Protein AF-A0A367FA21-F1 (afdb_monomer)

pLDDT: mean 74.03, std 18.28, range [31.77, 96.44]

Solvent-accessible surface area (backbone atoms only — not comparable to full-atom values): 11359 Å² total; per-residue (Å²): 132,83,57,81,87,74,58,95,47,83,66,44,73,50,77,50,73,47,75,49,74,88,84,88,80,80,91,65,92,67,93,74,88,52,64,65,61,54,49,55,52,53,44,32,41,69,78,38,90,35,53,70,37,41,56,26,31,30,41,29,38,79,43,90,97,66,48,75,41,74,52,70,79,38,75,60,42,72,69,57,53,48,54,51,42,50,52,51,46,50,54,48,47,58,52,57,74,72,44,102,62,75,90,63,63,77,41,84,44,81,51,96,96,44,51,33,40,38,35,46,57,56,89,88,48,93,54,54,68,62,47,51,50,55,53,16,60,75,43,74,44,68,76,45,76,44,86,49,91,78,26,35,38,36,38,32,69,39,54,55,97,86,25,42,39,38,39,35,36,77,42,74,63,72,74,94,71,89,83,88,62,89,85,77,125

Sequence (185 aa):
MTKPSDWPYDGAVEYAVWIRGGETDITSTMPTDNQQIVRDLMDSFKHGPYKQSLLVMRTYTKAPGKGMVWGDWKEATDELLLRVAVRQAGAVLARIVSLPLPIVDWTLVTRPRQVGLVASIGTRHENKRAALAAYATLLGVEVSEREADEKIHLEVEGSYHGVLVQMWAYVDRVERSEDASAVTA

Nearest PDB structures (foldseek):
  5vzb-assembly1_A  TM=4.108E-01  e=3.980E-02  Homo sapiens
  4fhy-assembly1_A  TM=4.070E-01  e=5.319E-02  Schizosaccharomyces pombe 972h-
  2r5v-assembly1_A  TM=5.629E-01  e=1.371E+00  Amycolatopsis orientalis
  7kt9-assembly1_A  TM=2.881E-01  e=1.199E-01  Homo sapiens
  3zgj-assembly2_B  TM=4.592E-01  e=2.312E+00  Streptomyces coelicolor A3(2)

Foldseek 3Di:
DPDPVPPPDQWDKDKDKAADDDDDDPVDPDDDPPVVVVVVVVCCCVPNPRVVIFIWMWTFHQDVPPGTDIDDIDGCDPVNVQVSQVVVQVVLVVVVVPDPADDWDWDWDDDVVAIAIETEDDPPDPCRPVRVVVVCVQQVHDWDWDDDPQWIKTKDWHDDPNHTYIYIYTDGPPPPDDDDPVPPD

Radius of gyration: 23.12 Å; Cα contacts (8 Å, |Δi|>4): 247; chains: 1; bounding box: 60×44×68 Å

Secondary structure (DSSP, 8-state):
---GGG---TT-EEEEEE--SS-------S----HHHHHHHHHHHHTSTTTT-EEEEEEEEEETTTEEEE---EE--HHHHHHHHHHHHHHHHHHHHTSS----EEEEEEETTEEEEEEE--TT-TTHHHHHHHHHHHHT-PPEEEEETTEEEEEEEEEETTEEEEEEEEEE-----SSSSSS--

Mean predicted aligned error: 12.84 Å

Structure (mmCIF, N/CA/C/O backbone):
data_AF-A0A367FA21-F1
#
_entry.id   AF-A0A367FA21-F1
#
loop_
_atom_site.group_PDB
_atom_site.id
_atom_site.type_symbol
_atom_site.label_atom_id
_atom_site.label_alt_id
_atom_site.label_comp_id
_atom_site.label_asym_id
_atom_site.label_entity_id
_atom_site.label_seq_id
_atom_site.pdbx_PDB_ins_code
_atom_site.Cartn_x
_atom_site.Cartn_y
_atom_site.Cartn_z
_atom_site.occupancy
_atom_site.B_iso_or_equiv
_atom_site.auth_seq_id
_atom_site.auth_comp_id
_atom_site.auth_asym_id
_atom_site.auth_atom_id
_atom_site.pdbx_PDB_model_num
ATOM 1 N N . MET A 1 1 ? -7.889 6.835 -25.127 1.00 33.09 1 MET A N 1
ATOM 2 C CA . MET A 1 1 ? -6.583 6.639 -24.464 1.00 33.09 1 MET A CA 1
ATOM 3 C C . MET A 1 1 ? -5.977 8.005 -24.217 1.00 33.09 1 MET A C 1
ATOM 5 O O . MET A 1 1 ? -5.723 8.715 -25.183 1.00 33.09 1 MET A O 1
ATOM 9 N N . THR A 1 2 ? -5.822 8.399 -22.956 1.00 31.77 2 THR A N 1
ATOM 10 C CA . THR A 1 2 ? -4.979 9.539 -22.569 1.00 31.77 2 THR A CA 1
ATOM 11 C C . THR A 1 2 ? -3.547 9.234 -22.991 1.00 31.77 2 THR A C 1
ATOM 13 O O . THR A 1 2 ? -3.085 8.097 -22.854 1.00 31.77 2 THR A O 1
ATOM 16 N N . LYS A 1 3 ? -2.862 10.210 -23.587 1.00 32.53 3 LYS A N 1
ATOM 17 C CA . LYS A 1 3 ? -1.469 10.014 -23.990 1.00 32.53 3 LYS A CA 1
ATOM 18 C C . LYS A 1 3 ? -0.634 9.896 -22.706 1.00 32.53 3 LYS A C 1
ATOM 20 O O . LYS A 1 3 ? -0.951 10.568 -21.730 1.00 32.53 3 LYS A O 1
ATOM 25 N N . PRO A 1 4 ? 0.454 9.109 -22.674 1.00 38.53 4 PRO A N 1
ATOM 26 C CA . PRO A 1 4 ? 1.355 9.048 -21.515 1.00 38.53 4 PRO A CA 1
ATOM 27 C C . PRO A 1 4 ? 1.902 10.419 -21.066 1.00 38.53 4 PRO A C 1
ATOM 29 O O . PRO A 1 4 ? 2.313 10.575 -19.923 1.00 38.53 4 PRO A O 1
ATOM 32 N N . SER A 1 5 ? 1.852 11.436 -21.939 1.00 41.34 5 SER A N 1
ATOM 33 C CA . SER A 1 5 ? 2.127 12.844 -21.616 1.00 41.34 5 SER A CA 1
ATOM 34 C C . SER A 1 5 ? 1.167 13.467 -20.596 1.00 41.34 5 SER A C 1
ATOM 36 O O . SER A 1 5 ? 1.489 14.507 -20.033 1.00 41.34 5 SER A O 1
ATOM 38 N N . ASP A 1 6 ? 0.008 12.849 -20.368 1.00 43.34 6 ASP A N 1
ATOM 39 C CA . ASP A 1 6 ? -1.037 13.337 -19.467 1.00 43.34 6 ASP A CA 1
ATOM 40 C C . ASP A 1 6 ? -0.860 12.793 -18.036 1.00 43.34 6 ASP A C 1
ATOM 42 O O . ASP A 1 6 ? -1.674 13.082 -17.162 1.00 43.34 6 ASP A O 1
ATOM 46 N N . TRP A 1 7 ? 0.183 11.989 -17.776 1.00 40.06 7 TRP A N 1
ATOM 47 C CA . TRP A 1 7 ? 0.515 11.506 -16.434 1.00 40.06 7 TRP A CA 1
ATOM 48 C C . TRP A 1 7 ? 1.314 12.588 -15.692 1.00 40.06 7 TRP A C 1
ATOM 50 O O . TRP A 1 7 ? 2.463 12.853 -16.048 1.00 40.06 7 TRP A O 1
ATOM 60 N N . PRO A 1 8 ? 0.754 13.224 -14.648 1.00 42.56 8 PRO A N 1
ATOM 61 C CA . PRO A 1 8 ? 1.320 14.437 -14.057 1.00 42.56 8 PRO A CA 1
ATOM 62 C C . PRO A 1 8 ? 2.506 14.171 -13.112 1.00 42.56 8 PRO A C 1
ATOM 64 O O . PRO A 1 8 ? 2.824 15.007 -12.268 1.00 42.56 8 PRO A O 1
ATOM 67 N N . TYR A 1 9 ? 3.166 13.016 -13.215 1.00 51.44 9 TYR A N 1
ATOM 68 C CA . TYR A 1 9 ? 4.103 12.556 -12.197 1.00 51.44 9 TYR A CA 1
ATOM 69 C C . TYR A 1 9 ? 5.503 12.339 -12.772 1.00 51.44 9 TYR A C 1
ATOM 71 O O . TYR A 1 9 ? 5.743 11.435 -13.575 1.00 51.44 9 TYR A O 1
ATOM 79 N N . ASP A 1 10 ? 6.461 13.130 -12.277 1.00 55.56 10 ASP A N 1
ATOM 80 C CA . ASP A 1 10 ? 7.832 12.647 -12.120 1.00 55.56 10 ASP A CA 1
ATOM 81 C C . ASP A 1 10 ? 7.749 11.261 -11.475 1.00 55.56 10 ASP A C 1
ATOM 83 O O . ASP A 1 10 ? 7.057 11.089 -10.464 1.00 55.56 10 ASP A O 1
ATOM 87 N N . GLY A 1 11 ? 8.402 10.273 -12.088 1.00 60.38 11 GLY A N 1
ATOM 88 C CA . GLY A 1 11 ? 8.427 8.905 -11.599 1.00 60.38 11 GLY A CA 1
ATOM 89 C C . GLY A 1 11 ? 7.441 7.938 -12.193 1.00 60.38 11 GLY A C 1
ATOM 90 O O . GLY A 1 11 ? 7.350 6.839 -11.651 1.00 60.38 11 GLY A O 1
ATOM 91 N N . ALA A 1 12 ? 6.714 8.305 -13.250 1.00 67.62 12 ALA A N 1
ATOM 92 C CA . ALA A 1 12 ? 5.953 7.316 -14.000 1.00 67.62 12 ALA A CA 1
ATOM 93 C C . ALA A 1 12 ? 6.882 6.167 -14.430 1.00 67.62 12 ALA A C 1
ATOM 95 O O . ALA A 1 12 ? 8.039 6.386 -14.804 1.00 67.62 12 ALA A O 1
ATOM 96 N N . VAL A 1 13 ? 6.385 4.940 -14.327 1.00 66.81 13 VAL A N 1
ATOM 97 C CA . VAL A 1 13 ? 7.146 3.725 -14.614 1.00 66.81 13 VAL A CA 1
ATOM 98 C C . VAL A 1 13 ? 6.415 2.947 -15.688 1.00 66.81 13 VAL A C 1
ATOM 100 O O . VAL A 1 13 ? 5.217 2.703 -15.565 1.00 66.81 13 VAL A O 1
ATOM 103 N N . GLU A 1 14 ? 7.147 2.541 -16.715 1.00 72.06 14 GLU A N 1
ATOM 104 C CA . GLU A 1 14 ? 6.676 1.571 -17.693 1.00 72.06 14 GLU A CA 1
ATOM 105 C C . GLU A 1 14 ? 7.411 0.253 -17.502 1.00 72.06 14 GLU A C 1
ATOM 107 O O . GLU A 1 14 ? 8.615 0.233 -17.233 1.00 72.06 14 GLU A O 1
ATOM 112 N N . TYR A 1 15 ? 6.670 -0.836 -17.679 1.00 66.69 15 TYR A N 1
ATOM 113 C CA . TYR A 1 15 ? 7.179 -2.197 -17.632 1.00 66.69 15 TYR A CA 1
ATOM 114 C C . TYR A 1 15 ? 6.985 -2.852 -18.992 1.00 66.69 15 TYR A C 1
ATOM 116 O O . TYR A 1 15 ? 5.979 -2.629 -19.665 1.00 66.69 15 TYR A O 1
ATOM 124 N N . ALA A 1 16 ? 7.936 -3.688 -19.374 1.00 66.62 16 ALA A N 1
ATOM 125 C CA . ALA A 1 16 ? 7.818 -4.580 -20.509 1.00 66.62 16 ALA A CA 1
ATOM 126 C C . ALA A 1 16 ? 8.531 -5.892 -20.190 1.00 66.62 16 ALA A C 1
ATOM 128 O O . ALA A 1 16 ? 9.363 -5.969 -19.288 1.00 66.62 16 ALA A O 1
ATOM 129 N N . VAL A 1 17 ? 8.223 -6.931 -20.951 1.00 68.88 17 VAL A N 1
ATOM 130 C CA . VAL A 1 17 ? 8.979 -8.179 -20.909 1.00 68.88 17 VAL A CA 1
ATOM 131 C C . VAL A 1 17 ? 9.907 -8.186 -22.112 1.00 68.88 17 VAL A C 1
ATOM 133 O O . VAL A 1 17 ? 9.454 -8.142 -23.255 1.00 68.88 17 VAL A O 1
ATOM 136 N N . TRP A 1 18 ? 11.210 -8.249 -21.865 1.00 66.31 18 TRP A N 1
ATOM 137 C CA . TRP A 1 18 ? 12.183 -8.507 -22.913 1.00 66.31 18 TRP A CA 1
ATOM 138 C C . TRP A 1 18 ? 12.274 -10.013 -23.149 1.00 66.31 18 TRP A C 1
ATOM 140 O O . TRP A 1 18 ? 12.918 -10.724 -22.381 1.00 66.31 18 TRP A O 1
ATOM 150 N N . ILE A 1 19 ? 11.637 -10.492 -24.218 1.00 65.31 19 ILE A N 1
ATOM 151 C CA . ILE A 1 19 ? 11.712 -11.893 -24.641 1.00 65.31 19 ILE A CA 1
ATOM 152 C C . ILE A 1 19 ? 13.040 -12.143 -25.369 1.00 65.31 19 ILE A C 1
ATOM 154 O O . ILE A 1 19 ? 13.365 -11.451 -26.337 1.00 65.31 19 ILE A O 1
ATOM 158 N N . ARG A 1 20 ? 13.826 -13.121 -24.898 1.00 60.28 20 ARG A N 1
ATOM 159 C CA . ARG A 1 20 ? 15.054 -13.590 -25.564 1.00 60.28 20 ARG A CA 1
ATOM 160 C C . ARG A 1 20 ? 14.830 -14.982 -26.154 1.00 60.28 20 ARG A C 1
ATOM 162 O O . ARG A 1 20 ? 14.393 -15.880 -25.443 1.00 60.28 20 ARG A O 1
ATOM 169 N N . GLY A 1 21 ? 15.186 -15.146 -27.429 1.00 52.69 21 GLY A N 1
ATOM 170 C CA . GLY A 1 21 ? 14.828 -16.313 -28.244 1.00 52.69 21 GLY A CA 1
ATOM 171 C C . GLY A 1 21 ? 13.639 -15.960 -29.133 1.00 52.69 21 GLY A C 1
ATOM 172 O O . GLY A 1 21 ? 12.589 -15.601 -28.620 1.00 52.69 21 GLY A O 1
ATOM 173 N N . GLY A 1 22 ? 13.872 -15.934 -30.448 1.00 51.62 22 GLY A N 1
ATOM 174 C CA . GLY A 1 22 ? 13.007 -15.298 -31.445 1.00 51.62 22 GLY A CA 1
ATOM 175 C C . GLY A 1 22 ? 11.557 -15.791 -31.483 1.00 51.62 22 GLY A C 1
ATOM 176 O O . GLY A 1 22 ? 11.273 -16.932 -31.139 1.00 51.62 22 GLY A O 1
ATOM 177 N N . GLU A 1 23 ? 10.709 -14.882 -31.975 1.00 45.59 23 GLU A N 1
ATOM 178 C CA . GLU A 1 23 ? 9.241 -14.905 -32.098 1.00 45.59 23 GLU A CA 1
ATOM 179 C C . GLU A 1 23 ? 8.463 -14.519 -30.829 1.00 45.59 23 GLU A C 1
ATOM 181 O O . GLU A 1 23 ? 8.099 -15.311 -29.963 1.00 45.59 23 GLU A O 1
ATOM 186 N N . THR A 1 24 ? 8.226 -13.209 -30.744 1.00 47.84 24 THR A N 1
ATOM 187 C CA . THR A 1 24 ? 7.368 -12.529 -29.777 1.00 47.84 24 THR A CA 1
ATOM 188 C C . THR A 1 24 ? 5.904 -12.735 -30.163 1.00 47.84 24 THR A C 1
ATOM 190 O O . THR A 1 24 ? 5.495 -12.264 -31.220 1.00 47.84 24 THR A O 1
ATOM 193 N N . ASP A 1 25 ? 5.101 -13.330 -29.282 1.00 42.66 25 ASP A N 1
ATOM 194 C CA . ASP A 1 25 ? 3.637 -13.286 -29.376 1.00 42.66 25 ASP A CA 1
ATOM 195 C C . ASP A 1 25 ? 3.072 -12.764 -28.044 1.00 42.66 25 ASP A C 1
ATOM 197 O O . ASP A 1 25 ? 2.501 -13.483 -27.226 1.00 42.66 25 ASP A O 1
ATOM 201 N N . ILE A 1 26 ? 3.336 -11.482 -27.757 1.00 48.22 26 ILE A N 1
ATOM 202 C CA . ILE A 1 26 ? 2.687 -10.789 -26.637 1.00 48.22 26 ILE A CA 1
ATOM 203 C C . ILE A 1 26 ? 1.333 -10.308 -27.157 1.00 48.22 26 ILE A C 1
ATOM 205 O O . ILE A 1 26 ? 1.223 -9.250 -27.773 1.00 48.22 26 ILE A O 1
ATOM 209 N N . THR A 1 27 ? 0.300 -11.109 -26.911 1.00 38.97 27 THR A N 1
ATOM 210 C CA . THR A 1 27 ? -1.073 -10.880 -27.386 1.00 38.97 27 THR A CA 1
ATOM 211 C C . THR A 1 27 ? -1.784 -9.711 -26.695 1.00 38.97 27 THR A C 1
ATOM 213 O O . THR A 1 27 ? -2.856 -9.302 -27.140 1.00 38.97 27 THR A O 1
ATOM 216 N N . SER A 1 28 ? -1.207 -9.124 -25.637 1.00 39.50 28 SER A N 1
ATOM 217 C CA . SER A 1 28 ? -1.741 -7.912 -25.008 1.00 39.50 28 SER A CA 1
ATOM 218 C C . SER A 1 28 ? -0.698 -7.168 -24.168 1.00 39.50 28 SER A C 1
ATOM 220 O O . SER A 1 28 ? -0.017 -7.756 -23.332 1.00 39.50 28 SER A O 1
ATOM 222 N N . THR A 1 29 ? -0.614 -5.849 -24.352 1.00 46.72 29 THR A N 1
ATOM 223 C CA . THR A 1 29 ? 0.085 -4.907 -23.456 1.00 46.72 29 THR A CA 1
ATOM 224 C C . THR A 1 29 ? -0.868 -4.248 -22.452 1.00 46.72 29 THR A C 1
ATOM 226 O O . THR A 1 29 ? -0.470 -3.334 -21.728 1.00 46.72 29 THR A O 1
ATOM 229 N N . MET A 1 30 ? -2.136 -4.674 -22.409 1.00 38.09 30 MET A N 1
ATOM 230 C CA . MET A 1 30 ? -3.107 -4.130 -21.466 1.00 38.09 30 MET A CA 1
ATOM 231 C C . MET A 1 30 ? -2.988 -4.821 -20.101 1.00 38.09 30 MET A C 1
ATOM 233 O O . MET A 1 30 ? -2.871 -6.048 -20.054 1.00 38.09 30 MET A O 1
ATOM 237 N N . PRO A 1 31 ? -3.061 -4.065 -18.989 1.00 43.00 31 PRO A N 1
ATOM 238 C CA . PRO A 1 31 ? -3.194 -4.642 -17.657 1.00 43.00 31 PRO A CA 1
ATOM 239 C C . PRO A 1 31 ? -4.388 -5.602 -17.625 1.00 43.00 31 PRO A C 1
ATOM 241 O O . PRO A 1 31 ? -5.488 -5.224 -18.027 1.00 43.00 31 PRO A O 1
ATOM 244 N N . THR A 1 32 ? -4.176 -6.833 -17.163 1.00 43.22 32 THR A N 1
ATOM 245 C CA . THR A 1 32 ? -5.254 -7.800 -16.934 1.00 43.22 32 THR A CA 1
ATOM 246 C C . THR A 1 32 ? -5.486 -7.956 -15.436 1.00 43.22 32 THR A C 1
ATOM 248 O O . THR A 1 32 ? -4.540 -8.064 -14.657 1.00 43.22 32 THR A O 1
ATOM 251 N N . ASP A 1 33 ? -6.749 -7.946 -15.030 1.00 46.09 33 ASP A N 1
ATOM 252 C CA . ASP A 1 33 ? -7.212 -8.299 -13.687 1.00 46.09 33 ASP A CA 1
ATOM 253 C C . ASP A 1 33 ? -7.447 -9.814 -13.536 1.00 46.09 33 ASP A C 1
ATOM 255 O O . ASP A 1 33 ? -7.698 -10.314 -12.436 1.00 46.09 33 ASP A O 1
ATOM 259 N N . ASN A 1 34 ? -7.317 -10.572 -14.629 1.00 52.25 34 ASN A N 1
ATOM 260 C CA . ASN A 1 34 ? -7.489 -12.012 -14.638 1.00 52.25 34 ASN A CA 1
ATOM 261 C C . ASN A 1 34 ? -6.263 -12.706 -14.030 1.00 52.25 34 ASN A C 1
ATOM 263 O O . ASN A 1 34 ? -5.236 -12.922 -14.680 1.00 52.25 34 ASN A O 1
ATOM 267 N N . GLN A 1 35 ? -6.399 -13.103 -12.765 1.00 48.03 35 GLN A N 1
ATOM 268 C CA . GLN A 1 35 ? -5.336 -13.757 -12.003 1.00 48.03 35 GLN A CA 1
ATOM 269 C C . GLN A 1 35 ? -4.836 -15.065 -12.634 1.00 48.03 35 GLN A C 1
ATOM 271 O O . GLN A 1 35 ? -3.677 -15.417 -12.420 1.00 48.03 35 GLN A O 1
ATOM 276 N N . GLN A 1 36 ? -5.665 -15.781 -13.401 1.00 54.84 36 GLN A N 1
ATOM 277 C CA . GLN A 1 36 ? -5.247 -17.017 -14.067 1.00 54.84 36 GLN A CA 1
ATOM 278 C C . GLN A 1 36 ? -4.269 -16.720 -15.208 1.00 54.84 36 GLN A C 1
ATOM 280 O O . GLN A 1 36 ? -3.202 -17.321 -15.257 1.00 54.84 36 GLN A O 1
ATOM 285 N N . ILE A 1 37 ? -4.568 -15.714 -16.039 1.00 59.50 37 ILE A N 1
ATOM 286 C CA . ILE A 1 37 ? -3.677 -15.267 -17.124 1.00 59.50 37 ILE A CA 1
ATOM 287 C C . ILE A 1 37 ? -2.324 -14.824 -16.558 1.00 59.50 37 ILE A C 1
ATOM 289 O O . ILE A 1 37 ? -1.277 -15.177 -17.095 1.00 59.50 37 ILE A O 1
ATOM 293 N N . VAL A 1 38 ? -2.331 -14.090 -15.439 1.00 58.69 38 VAL A N 1
ATOM 294 C CA . VAL A 1 38 ? -1.093 -13.678 -14.762 1.00 58.69 38 VAL A CA 1
ATOM 295 C C . VAL A 1 38 ? -0.293 -14.892 -14.283 1.00 58.69 38 VAL A C 1
ATOM 297 O O . VAL A 1 38 ? 0.922 -14.923 -14.459 1.00 58.69 38 VAL A O 1
ATOM 300 N N . ARG A 1 39 ? -0.943 -15.903 -13.691 1.00 58.94 39 ARG A N 1
ATOM 301 C CA . ARG A 1 39 ? -0.263 -17.122 -13.222 1.00 58.94 39 ARG A CA 1
ATOM 302 C C . ARG A 1 39 ? 0.347 -17.914 -14.375 1.00 58.94 39 ARG A C 1
ATOM 304 O O . ARG A 1 39 ? 1.522 -18.251 -14.279 1.00 58.94 39 ARG A O 1
ATOM 311 N N . ASP A 1 40 ? -0.404 -18.138 -15.449 1.00 64.12 40 ASP A N 1
ATOM 312 C CA . ASP A 1 40 ? 0.051 -18.896 -16.622 1.00 64.12 40 ASP A CA 1
ATOM 313 C C . ASP A 1 40 ? 1.232 -18.194 -17.312 1.00 64.12 40 ASP A C 1
ATOM 315 O O . ASP A 1 40 ? 2.239 -18.819 -17.654 1.00 64.12 40 ASP A O 1
ATOM 319 N N . LEU A 1 41 ? 1.165 -16.863 -17.433 1.00 66.81 41 LEU A N 1
ATOM 320 C CA . LEU A 1 41 ? 2.260 -16.055 -17.963 1.00 66.81 41 LEU A CA 1
ATOM 321 C C . LEU A 1 41 ? 3.509 -16.155 -17.070 1.00 66.81 41 LEU A C 1
ATOM 323 O O . LEU A 1 41 ? 4.614 -16.378 -17.564 1.00 66.81 41 LEU A O 1
ATOM 327 N N . MET A 1 42 ? 3.348 -16.050 -15.749 1.00 70.25 42 MET A N 1
ATOM 328 C CA . MET A 1 42 ? 4.459 -16.171 -14.799 1.00 70.25 42 MET A CA 1
ATOM 329 C C . MET A 1 42 ? 5.070 -17.578 -14.773 1.00 70.25 42 MET A C 1
ATOM 331 O O . MET A 1 42 ? 6.282 -17.705 -14.589 1.00 70.25 42 MET A O 1
ATOM 335 N N . ASP A 1 43 ? 4.268 -18.622 -14.972 1.00 66.69 43 ASP A N 1
ATOM 336 C CA . ASP A 1 43 ? 4.749 -20.000 -15.099 1.00 66.69 43 ASP A CA 1
ATOM 337 C C . ASP A 1 43 ? 5.580 -20.177 -16.379 1.00 66.69 43 ASP A C 1
ATOM 339 O O . ASP A 1 43 ? 6.691 -20.714 -16.341 1.00 66.69 43 ASP A O 1
ATOM 343 N N . SER A 1 44 ? 5.129 -19.583 -17.491 1.00 65.81 44 SER A N 1
ATOM 344 C CA . SER A 1 44 ? 5.867 -19.580 -18.760 1.00 65.81 44 SER A CA 1
ATOM 345 C C . SER A 1 44 ? 7.235 -18.880 -18.671 1.00 65.81 44 SER A C 1
ATOM 347 O O . SER A 1 44 ? 8.191 -19.316 -19.321 1.00 65.81 44 SER A O 1
A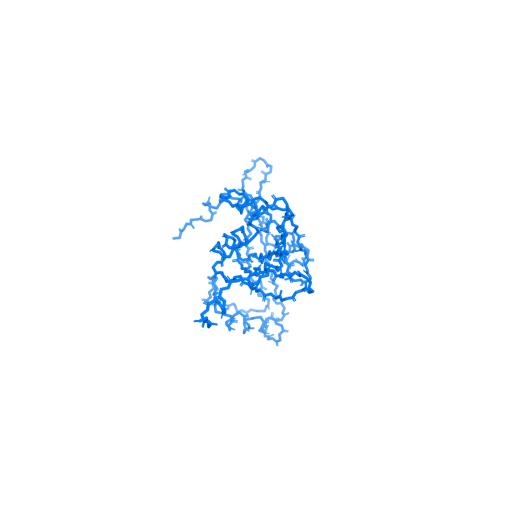TOM 349 N N . PHE A 1 45 ? 7.365 -17.852 -17.819 1.00 69.88 45 PHE A N 1
ATOM 350 C CA . PHE A 1 45 ? 8.641 -17.185 -17.533 1.00 69.88 45 PHE A CA 1
ATOM 351 C C . PHE A 1 45 ? 9.561 -17.993 -16.620 1.00 69.88 45 PHE A C 1
ATOM 353 O O . PHE A 1 45 ? 10.776 -17.858 -16.720 1.00 69.88 45 PHE A O 1
ATOM 360 N N . LYS A 1 46 ? 9.025 -18.823 -15.722 1.00 68.75 46 LYS A N 1
ATOM 361 C CA . LYS A 1 46 ? 9.837 -19.594 -14.764 1.00 68.75 46 LYS A CA 1
ATOM 362 C C . LYS A 1 46 ? 10.267 -20.953 -15.301 1.00 68.75 46 LYS A C 1
ATOM 364 O O . LYS A 1 46 ? 11.400 -21.374 -15.077 1.00 68.75 46 LYS A O 1
ATOM 369 N N . HIS A 1 47 ? 9.360 -21.642 -15.982 1.00 74.38 47 HIS A N 1
ATOM 370 C CA . HIS A 1 47 ? 9.516 -23.047 -16.364 1.00 74.38 47 HIS A CA 1
ATOM 371 C C . HIS A 1 47 ? 9.326 -23.287 -17.866 1.00 74.38 47 HIS A C 1
ATOM 373 O O . HIS A 1 47 ? 9.640 -24.370 -18.358 1.00 74.38 47 HIS A O 1
ATOM 379 N N . GLY A 1 48 ? 8.850 -22.281 -18.599 1.00 69.94 48 GLY A N 1
ATOM 380 C CA . GLY A 1 48 ? 8.514 -22.383 -20.012 1.00 69.94 48 GLY A CA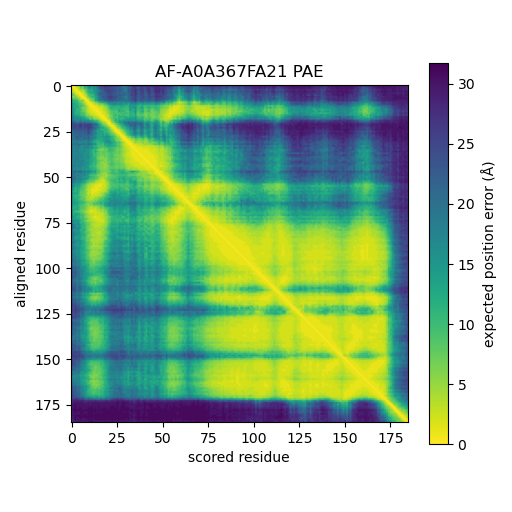 1
ATOM 381 C C . GLY A 1 48 ? 9.609 -21.909 -20.980 1.00 69.94 48 GLY A C 1
ATOM 382 O O . GLY A 1 48 ? 10.780 -21.742 -20.613 1.00 69.94 48 GLY A O 1
ATOM 383 N N . PRO A 1 49 ? 9.236 -21.679 -22.253 1.00 66.06 49 PRO A N 1
ATOM 384 C CA . PRO A 1 49 ? 10.168 -21.291 -23.315 1.00 66.06 49 PRO A CA 1
ATOM 385 C C . PRO A 1 49 ? 10.799 -19.912 -23.076 1.00 66.06 49 PRO A C 1
ATOM 387 O O . PRO A 1 49 ? 11.858 -19.610 -23.618 1.00 66.06 49 PRO A O 1
ATOM 390 N N . TYR A 1 50 ? 10.196 -19.101 -22.208 1.00 67.81 50 TYR A N 1
ATOM 391 C CA . TYR A 1 50 ? 10.596 -17.729 -21.932 1.00 67.81 50 TYR A CA 1
ATOM 392 C C . TYR A 1 50 ? 11.505 -17.585 -20.709 1.00 67.81 50 TYR A C 1
ATOM 394 O O . TYR A 1 50 ? 11.691 -16.467 -20.241 1.00 67.81 50 TYR A O 1
ATOM 402 N N . LYS A 1 51 ? 12.128 -18.666 -20.222 1.00 68.12 51 LYS A N 1
ATOM 403 C CA . LYS A 1 51 ? 13.026 -18.665 -19.046 1.00 68.12 51 LYS A CA 1
ATOM 404 C C . LYS A 1 51 ? 14.233 -17.718 -19.108 1.00 68.12 51 LYS A C 1
ATOM 406 O O . LYS A 1 51 ? 14.871 -17.471 -18.093 1.00 68.12 51 LYS A O 1
ATOM 411 N N . GLN A 1 52 ? 14.589 -17.239 -20.301 1.00 69.75 52 GLN A N 1
ATOM 412 C CA . GLN A 1 52 ? 15.650 -16.242 -20.509 1.00 69.75 52 GLN A CA 1
ATOM 413 C C . GLN A 1 52 ? 15.110 -14.815 -20.672 1.00 69.75 52 GLN A C 1
ATOM 415 O O . GLN A 1 52 ? 15.885 -13.888 -20.911 1.00 69.75 52 GLN A O 1
ATOM 420 N N . SER A 1 53 ? 13.791 -14.645 -20.595 1.00 68.62 53 SER A N 1
ATOM 421 C CA . SER A 1 53 ? 13.140 -13.347 -20.705 1.00 68.62 53 SER A CA 1
ATOM 422 C C . SER A 1 53 ? 13.299 -12.574 -19.408 1.00 68.62 53 SER A C 1
ATOM 424 O O . SER A 1 53 ? 13.282 -13.146 -18.320 1.00 68.62 53 SER A O 1
ATOM 426 N N . LEU A 1 54 ? 13.451 -11.262 -19.532 1.00 69.75 54 LEU A N 1
ATOM 427 C CA . LEU A 1 54 ? 13.690 -10.371 -18.405 1.00 69.75 54 LEU A CA 1
ATOM 428 C C . LEU A 1 54 ? 12.526 -9.398 -18.287 1.00 69.75 54 LEU A C 1
ATOM 430 O O . LEU A 1 54 ? 12.105 -8.808 -19.284 1.00 69.75 54 LEU A O 1
ATOM 434 N N . LEU A 1 5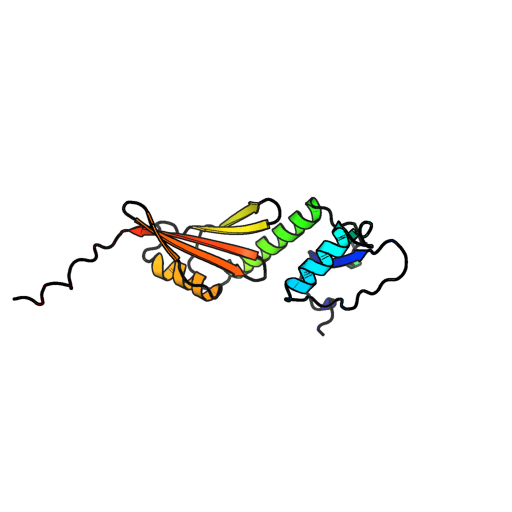5 ? 12.032 -9.181 -17.069 1.00 72.06 55 LEU A N 1
ATOM 435 C CA . LEU A 1 55 ? 11.225 -7.997 -16.807 1.00 72.06 55 LEU A CA 1
ATOM 436 C C . LEU A 1 55 ? 12.150 -6.786 -16.955 1.00 72.06 55 LEU A C 1
ATO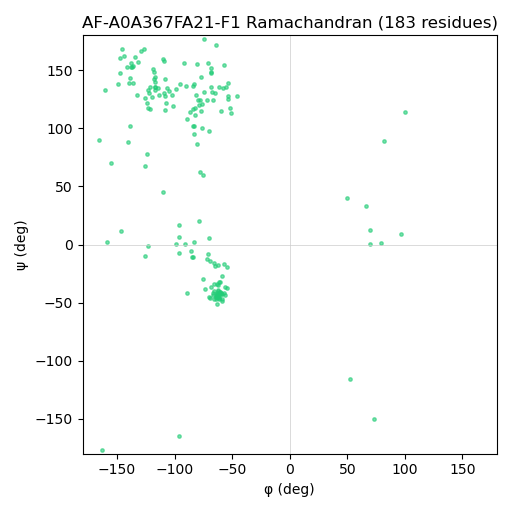M 438 O O . LEU A 1 55 ? 13.197 -6.713 -16.313 1.00 72.06 55 LEU A O 1
ATOM 442 N N . VAL A 1 56 ? 11.781 -5.850 -17.819 1.00 73.38 56 VAL A N 1
ATOM 443 C CA . VAL A 1 56 ? 12.496 -4.592 -18.008 1.00 73.38 56 VAL A CA 1
ATOM 444 C C . VAL A 1 56 ? 11.577 -3.429 -17.681 1.00 73.38 56 VAL A C 1
ATOM 446 O O . VAL A 1 56 ? 10.357 -3.504 -17.823 1.00 73.38 56 VAL A O 1
ATOM 449 N N . MET A 1 57 ? 12.169 -2.334 -17.233 1.00 74.06 57 MET A N 1
ATOM 450 C CA . MET A 1 57 ? 11.456 -1.122 -16.877 1.00 74.06 57 MET A CA 1
ATOM 451 C C . MET A 1 57 ? 12.192 0.115 -17.376 1.00 74.06 57 MET A C 1
ATOM 453 O O . MET A 1 57 ? 13.413 0.104 -17.555 1.00 74.06 57 MET A O 1
ATOM 457 N N . ARG A 1 58 ? 11.452 1.205 -17.553 1.00 72.94 58 ARG A N 1
ATOM 458 C CA . ARG A 1 58 ? 12.007 2.548 -17.734 1.00 72.94 58 ARG A CA 1
ATOM 459 C C . ARG A 1 58 ? 11.209 3.552 -16.922 1.00 72.94 58 ARG A C 1
ATOM 461 O O . ARG A 1 58 ? 10.028 3.348 -16.645 1.00 72.94 58 ARG A O 1
ATOM 468 N N . THR A 1 59 ? 11.860 4.635 -16.524 1.00 74.00 59 THR A N 1
ATOM 469 C CA . THR A 1 59 ? 11.259 5.658 -15.667 1.00 74.00 59 THR A CA 1
ATOM 470 C C . THR A 1 59 ? 11.196 6.996 -16.384 1.00 74.00 59 THR A C 1
ATOM 472 O O . THR A 1 59 ? 12.102 7.366 -17.134 1.00 74.00 59 THR A O 1
ATOM 475 N N . TYR A 1 60 ? 10.111 7.726 -16.155 1.00 78.56 60 TYR A N 1
ATOM 476 C CA . TYR A 1 60 ? 9.923 9.083 -16.639 1.00 78.56 60 TYR A CA 1
ATOM 477 C C . TYR A 1 60 ? 10.473 10.051 -15.598 1.00 78.56 60 TYR A C 1
ATOM 479 O O . TYR A 1 60 ? 9.920 10.185 -14.505 1.00 78.56 60 TYR A O 1
ATOM 487 N N . THR A 1 61 ? 11.602 10.686 -15.896 1.00 79.44 61 THR A N 1
ATOM 488 C CA . THR A 1 61 ? 12.320 11.526 -14.927 1.00 79.44 61 THR A CA 1
ATOM 489 C C . THR A 1 61 ? 12.755 12.845 -15.551 1.00 79.44 61 THR A C 1
ATOM 491 O O . THR A 1 61 ? 12.787 13.005 -16.774 1.00 79.44 61 THR A O 1
ATOM 494 N N . LYS A 1 62 ? 13.057 13.830 -14.702 1.00 81.06 62 LYS A N 1
ATOM 495 C CA . LYS A 1 62 ? 13.519 15.143 -15.148 1.00 81.06 62 LYS A CA 1
ATOM 496 C C . LYS A 1 62 ? 14.986 15.073 -15.571 1.00 81.06 62 LYS A C 1
ATOM 498 O O . LYS A 1 62 ? 15.868 14.883 -14.735 1.00 81.06 62 LYS A O 1
ATOM 503 N N . ALA A 1 63 ? 15.254 15.288 -16.854 1.00 80.56 63 ALA A N 1
ATOM 504 C CA . ALA A 1 63 ? 16.605 15.408 -17.381 1.00 80.56 63 ALA A CA 1
ATOM 505 C C . ALA A 1 63 ? 17.089 16.872 -17.346 1.00 80.56 63 ALA A C 1
ATOM 507 O O . ALA A 1 63 ? 16.346 17.782 -17.746 1.00 80.56 63 ALA A O 1
ATOM 508 N N . PRO A 1 64 ? 18.343 17.129 -16.919 1.00 81.69 64 PRO A N 1
ATOM 509 C CA . PRO A 1 64 ? 18.929 18.465 -16.950 1.00 81.69 64 PRO A CA 1
ATOM 510 C C . PRO A 1 64 ? 18.837 19.090 -18.349 1.00 81.69 64 PRO A C 1
ATOM 512 O O . PRO A 1 64 ? 19.261 18.493 -19.336 1.00 81.69 64 PRO A O 1
ATOM 515 N N . GLY A 1 65 ? 18.243 20.282 -18.438 1.00 85.81 65 GLY A N 1
ATOM 516 C CA . GLY A 1 65 ? 18.115 21.040 -19.689 1.00 85.81 65 GLY A CA 1
ATOM 517 C C . GLY A 1 65 ? 17.152 20.469 -20.740 1.00 85.81 65 GLY A C 1
ATOM 518 O O . GLY A 1 65 ? 17.009 21.076 -21.795 1.00 85.81 65 GLY A O 1
ATOM 519 N N . LYS A 1 66 ? 16.483 19.335 -20.482 1.00 77.94 66 LYS A N 1
ATOM 520 C CA . LYS A 1 66 ? 15.600 18.661 -21.459 1.00 77.94 66 LYS A CA 1
ATOM 521 C C . LYS A 1 66 ? 14.163 18.449 -20.974 1.00 77.94 66 LYS A C 1
ATOM 523 O O . LYS A 1 66 ? 13.338 17.942 -21.724 1.00 77.94 66 LYS A O 1
ATOM 528 N N . GLY A 1 67 ? 13.851 18.852 -19.743 1.00 82.12 67 GLY A N 1
ATOM 529 C CA . GLY A 1 67 ? 12.525 18.639 -19.162 1.00 82.12 67 GLY A CA 1
ATOM 530 C C . GLY A 1 67 ? 12.294 17.173 -18.792 1.00 82.12 67 GLY A C 1
ATOM 531 O O . GLY A 1 67 ? 13.232 16.470 -18.422 1.00 82.12 67 GLY A O 1
ATOM 532 N N . MET A 1 68 ? 11.042 16.726 -18.836 1.00 81.44 68 MET A N 1
ATOM 533 C CA . MET A 1 68 ? 10.676 15.348 -18.505 1.00 81.44 68 MET A CA 1
ATOM 534 C C . MET A 1 68 ? 10.927 14.416 -19.693 1.00 81.44 68 MET 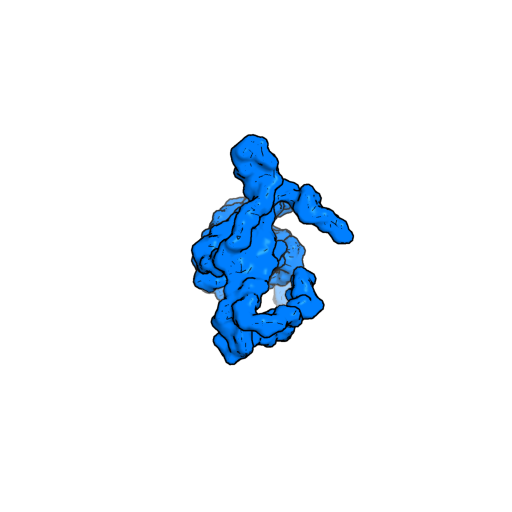A C 1
ATOM 536 O O . MET A 1 68 ? 10.475 14.698 -20.800 1.00 81.44 68 MET A O 1
ATOM 540 N N . VAL A 1 69 ? 11.641 13.311 -19.469 1.00 83.12 69 VAL A N 1
ATOM 541 C CA . VAL A 1 69 ? 11.986 12.337 -20.515 1.00 83.12 69 VAL A CA 1
ATOM 542 C C . VAL A 1 69 ? 11.918 10.905 -19.989 1.00 83.12 69 VAL A C 1
ATOM 544 O O . VAL A 1 69 ? 12.121 10.647 -18.801 1.00 83.12 69 VAL A O 1
ATOM 547 N N . TRP A 1 70 ? 11.660 9.957 -20.890 1.00 79.50 70 TRP A N 1
ATOM 548 C CA . TRP A 1 70 ? 11.819 8.533 -20.600 1.00 79.50 70 TRP A CA 1
ATOM 549 C C . TRP A 1 70 ? 13.301 8.165 -20.582 1.00 79.50 70 TRP A C 1
ATOM 551 O O . TRP A 1 70 ? 14.036 8.516 -21.504 1.00 79.50 70 TRP A O 1
ATOM 561 N N . GLY A 1 71 ? 13.727 7.453 -19.541 1.00 77.62 71 GLY A N 1
ATOM 562 C CA . GLY A 1 71 ? 15.040 6.817 -19.502 1.00 77.62 71 GLY A CA 1
ATOM 563 C C . GLY A 1 71 ? 15.120 5.568 -20.384 1.00 77.62 71 GLY A C 1
ATOM 564 O O . GLY A 1 71 ? 14.127 5.119 -20.964 1.00 77.62 71 GLY A O 1
ATOM 565 N N . ASP A 1 72 ? 16.314 4.985 -20.442 1.00 82.19 72 ASP A N 1
ATOM 566 C CA . ASP A 1 72 ? 16.545 3.717 -21.133 1.00 82.19 72 ASP A CA 1
ATOM 567 C C . ASP A 1 72 ? 15.855 2.547 -20.425 1.00 82.19 72 ASP A C 1
ATOM 569 O O . ASP A 1 72 ? 15.697 2.544 -19.199 1.00 82.19 72 ASP A O 1
ATOM 573 N N . TRP A 1 73 ? 15.499 1.526 -21.206 1.00 78.69 73 TRP A N 1
ATOM 574 C CA . TRP A 1 73 ? 15.053 0.238 -20.682 1.00 78.69 73 TRP A CA 1
ATOM 575 C C . TRP A 1 73 ? 16.185 -0.448 -19.919 1.00 78.69 73 TRP A C 1
ATOM 577 O O . TRP A 1 73 ? 17.301 -0.582 -20.424 1.00 78.69 73 TRP A O 1
ATOM 587 N N . LYS A 1 74 ? 15.891 -0.900 -18.702 1.00 77.31 74 LYS A N 1
ATOM 588 C CA . LYS A 1 74 ? 16.826 -1.608 -17.821 1.00 77.31 74 LYS A CA 1
ATOM 589 C C . LYS A 1 74 ? 16.130 -2.804 -17.196 1.00 77.31 74 LYS A C 1
ATOM 591 O O . LYS A 1 74 ? 14.913 -2.789 -17.044 1.00 77.31 74 LYS A O 1
ATOM 596 N N . GLU A 1 75 ? 16.889 -3.825 -16.827 1.00 75.81 75 GLU A N 1
ATOM 597 C CA . GLU A 1 75 ? 16.356 -4.969 -16.087 1.00 75.81 75 GLU A CA 1
ATOM 598 C C . GLU A 1 75 ? 15.709 -4.512 -14.770 1.00 75.81 75 GLU A C 1
ATOM 600 O O . GLU A 1 75 ? 16.257 -3.674 -14.047 1.00 75.81 75 GLU A O 1
ATOM 605 N N . ALA A 1 76 ? 14.520 -5.034 -14.481 1.00 73.12 76 ALA A N 1
ATOM 606 C CA . ALA A 1 76 ? 13.777 -4.742 -13.269 1.00 73.12 76 ALA A CA 1
ATOM 607 C C . ALA A 1 76 ? 14.336 -5.583 -12.115 1.00 73.12 76 ALA A C 1
ATOM 609 O O . ALA A 1 76 ? 13.867 -6.683 -11.834 1.00 73.12 76 ALA A O 1
ATOM 610 N N . THR A 1 77 ? 15.371 -5.059 -11.464 1.00 77.88 77 THR A N 1
ATOM 611 C CA . THR A 1 77 ? 15.976 -5.685 -10.285 1.00 77.88 77 THR A CA 1
ATOM 612 C C . THR A 1 77 ? 15.051 -5.577 -9.070 1.00 77.88 77 THR A C 1
ATOM 614 O O . THR A 1 77 ? 14.256 -4.639 -8.970 1.00 77.88 77 THR A O 1
ATOM 617 N N . ASP A 1 78 ? 15.199 -6.479 -8.096 1.00 74.12 78 ASP A N 1
ATOM 618 C CA . ASP A 1 78 ? 14.430 -6.434 -6.840 1.00 74.12 78 ASP A CA 1
ATOM 619 C C . ASP A 1 78 ? 14.558 -5.082 -6.121 1.00 74.12 78 ASP A C 1
ATOM 621 O O . ASP A 1 78 ? 13.585 -4.556 -5.580 1.00 74.12 78 ASP A O 1
ATOM 625 N N . GLU A 1 79 ? 15.748 -4.476 -6.157 1.00 77.94 79 GLU A N 1
ATOM 626 C CA . GLU A 1 79 ? 15.993 -3.156 -5.575 1.00 77.94 79 GLU A CA 1
ATOM 627 C C . GLU A 1 79 ? 15.188 -2.057 -6.286 1.00 77.94 79 GLU A C 1
ATOM 629 O O . GLU A 1 79 ? 14.580 -1.203 -5.635 1.00 77.94 79 GLU A O 1
ATOM 634 N N . LEU A 1 80 ? 15.163 -2.068 -7.623 1.00 72.62 80 LEU A N 1
ATOM 635 C CA . LEU A 1 80 ? 14.402 -1.093 -8.403 1.00 72.62 80 LEU A CA 1
ATOM 636 C C . LEU A 1 80 ? 12.898 -1.273 -8.195 1.00 72.62 80 LEU A C 1
ATOM 638 O O . LEU A 1 80 ? 12.196 -0.287 -7.966 1.00 72.62 80 LEU A O 1
ATOM 642 N N . LEU A 1 81 ? 12.418 -2.516 -8.203 1.00 75.44 81 LEU A N 1
ATOM 643 C CA . LEU A 1 81 ? 11.021 -2.843 -7.926 1.00 75.44 81 LEU A CA 1
ATOM 644 C C . LEU A 1 81 ? 10.606 -2.374 -6.526 1.00 75.44 81 LEU A C 1
ATOM 646 O O . LEU A 1 81 ? 9.552 -1.755 -6.373 1.00 75.44 81 LEU A O 1
ATOM 650 N N . LEU A 1 82 ? 11.460 -2.573 -5.517 1.00 79.06 82 LEU A N 1
ATOM 651 C CA . LEU A 1 82 ? 11.216 -2.085 -4.161 1.00 79.06 82 LEU A CA 1
ATOM 652 C C . LEU A 1 82 ? 11.150 -0.553 -4.108 1.00 79.06 82 LEU A C 1
ATOM 654 O O . LEU A 1 82 ? 10.233 -0.004 -3.499 1.00 79.06 82 LEU A O 1
ATOM 658 N N . ARG A 1 83 ? 12.078 0.155 -4.766 1.00 79.00 83 ARG A N 1
ATOM 659 C CA . ARG A 1 83 ? 12.069 1.630 -4.829 1.00 79.00 83 ARG A CA 1
ATOM 660 C C . ARG A 1 83 ? 10.782 2.161 -5.461 1.00 79.00 83 ARG A C 1
ATOM 662 O O . ARG A 1 83 ? 10.218 3.137 -4.962 1.00 79.00 83 ARG A O 1
ATOM 669 N N . VAL A 1 84 ? 10.302 1.525 -6.532 1.00 77.06 84 VAL A N 1
ATOM 670 C CA . VAL A 1 84 ? 9.030 1.902 -7.166 1.00 77.06 84 VAL A CA 1
ATOM 671 C C . VAL A 1 84 ? 7.854 1.642 -6.232 1.00 77.06 84 VAL A C 1
ATOM 673 O O . VAL A 1 84 ? 7.035 2.540 -6.040 1.00 77.06 84 VAL A O 1
ATOM 676 N N . ALA A 1 85 ? 7.798 0.469 -5.601 1.00 80.44 85 ALA A N 1
ATOM 677 C CA . ALA A 1 85 ? 6.734 0.124 -4.664 1.00 80.44 85 ALA A CA 1
ATOM 678 C C . ALA A 1 85 ? 6.683 1.088 -3.462 1.00 80.44 85 ALA A C 1
ATOM 680 O O . ALA A 1 85 ? 5.606 1.545 -3.082 1.00 80.44 85 ALA A O 1
ATOM 681 N N . VAL A 1 86 ? 7.840 1.482 -2.914 1.00 83.62 86 VAL A N 1
ATOM 682 C CA . VAL A 1 86 ? 7.950 2.502 -1.853 1.00 83.62 86 VAL A CA 1
ATOM 683 C C . VAL A 1 86 ? 7.433 3.860 -2.324 1.00 83.62 86 VAL A C 1
ATOM 685 O O . VAL A 1 86 ? 6.661 4.503 -1.613 1.00 83.62 86 VAL A O 1
ATOM 688 N N . ARG A 1 87 ? 7.806 4.299 -3.533 1.00 82.44 87 ARG A N 1
ATOM 689 C CA . ARG A 1 87 ? 7.321 5.569 -4.093 1.00 82.44 87 ARG A CA 1
ATOM 690 C C . ARG A 1 87 ? 5.808 5.554 -4.301 1.00 82.44 87 ARG A C 1
ATOM 692 O O . ARG A 1 87 ? 5.143 6.530 -3.960 1.00 82.44 87 ARG A O 1
ATOM 699 N N . GLN A 1 88 ? 5.267 4.456 -4.828 1.00 81.19 88 GLN A N 1
ATOM 700 C CA . GLN A 1 88 ? 3.829 4.276 -5.010 1.00 81.19 88 GLN A CA 1
ATOM 701 C C . GLN A 1 88 ? 3.099 4.317 -3.665 1.00 81.19 88 GLN A C 1
ATOM 703 O O . GLN A 1 88 ? 2.135 5.065 -3.528 1.00 81.19 88 GLN A O 1
ATOM 708 N N . ALA A 1 89 ? 3.587 3.596 -2.654 1.00 86.00 89 ALA A N 1
ATOM 709 C CA . ALA A 1 89 ? 3.015 3.623 -1.311 1.00 86.00 89 ALA A CA 1
ATOM 710 C C . ALA A 1 89 ? 3.057 5.026 -0.684 1.00 86.00 89 ALA A C 1
ATOM 712 O O . ALA A 1 89 ? 2.065 5.460 -0.106 1.00 86.00 89 ALA A O 1
ATOM 713 N N . GLY A 1 90 ? 4.150 5.776 -0.863 1.00 86.31 90 GLY A N 1
ATOM 714 C CA . GLY A 1 90 ? 4.246 7.171 -0.423 1.00 86.31 90 GLY A CA 1
ATOM 715 C C . GLY A 1 90 ? 3.244 8.099 -1.121 1.00 86.31 90 GLY A C 1
ATOM 716 O O . GLY A 1 90 ? 2.601 8.917 -0.466 1.00 86.31 90 GLY A O 1
ATOM 717 N N . ALA A 1 91 ? 3.053 7.948 -2.436 1.00 83.31 91 ALA A N 1
ATOM 718 C CA . ALA A 1 91 ? 2.056 8.715 -3.187 1.00 83.31 91 ALA A CA 1
ATOM 719 C C . ALA A 1 91 ? 0.619 8.369 -2.762 1.00 83.31 91 ALA A C 1
ATOM 721 O O . ALA A 1 91 ? -0.224 9.256 -2.617 1.00 83.31 91 ALA A O 1
ATOM 722 N N . VAL A 1 92 ? 0.345 7.084 -2.519 1.00 86.62 92 VAL A N 1
ATOM 723 C CA . VAL A 1 92 ? -0.942 6.617 -1.996 1.00 86.62 92 VAL A CA 1
ATOM 724 C C . VAL A 1 92 ? -1.191 7.169 -0.594 1.00 86.62 92 VAL A C 1
ATOM 726 O O . VAL A 1 92 ? -2.275 7.692 -0.342 1.00 86.62 92 VAL A O 1
ATOM 729 N N . LEU A 1 93 ? -0.189 7.143 0.287 1.00 90.19 93 LEU A N 1
ATOM 730 C CA . LEU A 1 93 ? -0.280 7.734 1.619 1.00 90.19 93 LEU A CA 1
ATOM 731 C C . LEU A 1 93 ? -0.600 9.231 1.543 1.00 90.19 93 LEU A C 1
ATOM 733 O O . LEU A 1 93 ? -1.547 9.673 2.187 1.00 90.19 93 LEU A O 1
ATOM 737 N N . ALA A 1 94 ? 0.120 9.993 0.712 1.00 87.88 94 ALA A N 1
ATOM 738 C CA . ALA A 1 94 ? -0.131 11.422 0.501 1.00 87.88 94 ALA A CA 1
ATOM 739 C C . ALA A 1 94 ? -1.578 11.700 0.052 1.00 87.88 94 ALA A C 1
ATOM 741 O O . ALA A 1 94 ? -2.194 12.676 0.479 1.00 87.88 94 ALA A O 1
ATOM 742 N N . ARG A 1 95 ? -2.150 10.813 -0.772 1.00 87.94 95 ARG A N 1
ATOM 743 C CA . ARG A 1 95 ? -3.556 10.893 -1.173 1.00 87.94 95 ARG A CA 1
ATOM 744 C C . ARG A 1 95 ? -4.497 10.585 -0.011 1.00 87.94 95 ARG A C 1
ATOM 746 O O . ARG A 1 95 ? -5.443 11.339 0.184 1.00 87.94 95 ARG A O 1
ATOM 753 N N . ILE A 1 96 ? -4.251 9.528 0.763 1.00 89.62 96 ILE A N 1
ATOM 754 C CA . ILE A 1 96 ? -5.087 9.166 1.921 1.00 89.62 96 ILE A CA 1
ATOM 755 C C . ILE A 1 96 ? -5.123 10.305 2.946 1.00 89.62 96 ILE A C 1
ATOM 757 O O . ILE A 1 96 ? -6.205 10.689 3.377 1.00 89.62 96 ILE A O 1
ATOM 761 N N . VAL A 1 97 ? -3.974 10.892 3.297 1.00 89.56 97 VAL A N 1
ATOM 762 C CA . VAL A 1 97 ? -3.910 11.978 4.297 1.00 89.56 97 VAL A CA 1
ATOM 763 C C . VAL A 1 97 ? -4.537 13.290 3.812 1.00 89.56 97 VAL A C 1
ATOM 765 O O . VAL A 1 97 ? -4.796 14.172 4.622 1.00 89.56 97 VAL A O 1
ATOM 768 N N . SER A 1 98 ? -4.793 13.429 2.505 1.00 89.19 98 SER A N 1
ATOM 769 C CA . SER A 1 98 ? -5.512 14.580 1.939 1.00 89.19 98 SER A CA 1
ATOM 770 C C . SER A 1 98 ? -7.039 14.448 2.006 1.00 89.19 98 SER A C 1
ATOM 772 O O . SER A 1 98 ? -7.752 15.413 1.733 1.00 89.19 98 SER A O 1
ATOM 774 N N . LEU A 1 99 ? -7.553 13.259 2.338 1.00 89.38 99 LEU A N 1
ATOM 775 C CA . LEU A 1 99 ? -8.985 13.012 2.486 1.00 89.38 99 LEU A CA 1
ATOM 776 C C . LEU A 1 99 ? -9.476 13.494 3.861 1.00 89.38 99 LEU A C 1
ATOM 778 O O . LEU A 1 99 ? -8.694 13.521 4.811 1.00 89.38 99 LEU A O 1
ATOM 782 N N . PRO A 1 100 ? -10.774 13.824 4.005 1.00 91.25 100 PRO A N 1
ATOM 783 C CA . PRO A 1 100 ? -11.372 14.213 5.283 1.00 91.25 100 PRO A CA 1
ATOM 784 C C . PRO A 1 100 ? -11.584 12.988 6.195 1.00 91.25 100 PRO A C 1
ATOM 786 O O . PRO A 1 100 ? -12.708 12.645 6.552 1.00 91.25 100 PRO A O 1
ATOM 789 N N . LEU A 1 101 ? -10.495 12.294 6.528 1.00 90.75 101 LEU A N 1
ATOM 790 C CA . LEU A 1 101 ? -10.464 11.101 7.368 1.00 90.75 101 LEU A CA 1
ATOM 791 C C . LEU A 1 101 ? -9.828 11.415 8.731 1.00 90.75 101 LEU A C 1
ATOM 793 O O . LEU A 1 101 ? -9.072 12.382 8.855 1.00 90.75 101 LEU A O 1
ATOM 797 N N . PRO A 1 102 ? -10.114 10.608 9.767 1.00 88.62 102 PRO A N 1
ATOM 798 C CA . PRO A 1 102 ? -9.483 10.756 11.075 1.00 88.62 102 PRO A CA 1
ATOM 799 C C . PRO A 1 102 ? -7.954 10.716 10.983 1.00 88.62 102 PRO A C 1
ATOM 801 O O . PRO A 1 102 ? -7.391 9.849 10.329 1.00 88.62 102 PRO A O 1
ATOM 804 N N . ILE A 1 103 ? -7.262 11.618 11.676 1.00 86.88 103 ILE A N 1
ATOM 805 C CA . ILE A 1 103 ? -5.794 11.674 11.635 1.00 86.88 103 ILE A CA 1
ATOM 806 C C . ILE A 1 103 ? -5.201 10.490 12.403 1.00 86.88 103 ILE A C 1
ATOM 808 O O . ILE A 1 103 ? -5.478 10.322 13.589 1.00 86.88 103 ILE A O 1
ATOM 812 N N . VAL A 1 104 ? -4.353 9.699 11.753 1.00 89.31 104 VAL A N 1
ATOM 813 C CA . VAL A 1 104 ? -3.680 8.537 12.351 1.00 89.31 104 VAL A CA 1
ATOM 814 C C . VAL A 1 104 ? -2.188 8.557 12.042 1.00 89.31 104 VAL A C 1
ATOM 816 O O . VAL A 1 104 ? -1.755 9.162 11.057 1.00 89.31 104 VAL A O 1
ATOM 819 N N . ASP A 1 105 ? -1.412 7.866 12.872 1.00 86.88 105 ASP A N 1
ATOM 820 C CA . ASP A 1 105 ? 0.022 7.708 12.662 1.00 86.88 105 ASP A CA 1
ATOM 821 C C . ASP A 1 105 ? 0.279 6.544 11.700 1.00 86.88 105 ASP A C 1
ATOM 823 O O . ASP A 1 105 ? -0.049 5.386 11.975 1.00 86.88 105 ASP A O 1
ATOM 827 N N . TRP A 1 106 ? 0.865 6.868 10.549 1.00 91.12 106 TRP A N 1
ATOM 828 C CA . TRP A 1 106 ? 1.145 5.914 9.483 1.00 91.12 106 TRP A CA 1
ATOM 829 C C . TRP A 1 106 ? 2.570 5.380 9.560 1.00 91.12 106 TRP A C 1
ATOM 831 O O . TRP A 1 106 ? 3.533 6.123 9.732 1.00 91.12 106 TRP A O 1
ATOM 841 N N . THR A 1 107 ? 2.704 4.081 9.334 1.00 91.62 107 THR A N 1
ATOM 842 C CA . THR A 1 107 ? 3.971 3.378 9.167 1.00 91.62 107 THR A CA 1
ATOM 843 C C . THR A 1 107 ? 4.006 2.744 7.784 1.00 91.62 107 THR A C 1
ATOM 845 O O . THR A 1 107 ? 3.113 1.986 7.404 1.00 91.62 107 THR A O 1
ATOM 848 N N . LEU A 1 108 ? 5.060 3.030 7.023 1.00 90.12 108 LEU A N 1
ATOM 849 C CA . LEU A 1 108 ? 5.355 2.296 5.800 1.00 90.12 108 LEU A CA 1
ATOM 850 C C . LEU A 1 108 ? 6.042 0.981 6.173 1.00 90.12 108 LEU A C 1
ATOM 852 O O . LEU A 1 108 ? 7.079 0.991 6.834 1.00 90.12 108 LEU A O 1
ATOM 856 N N . VAL A 1 109 ? 5.488 -0.143 5.728 1.00 86.94 109 VAL A N 1
ATOM 857 C CA . VAL A 1 109 ? 6.047 -1.470 5.991 1.00 86.94 109 VAL A CA 1
ATOM 858 C C . VAL A 1 109 ? 6.537 -2.086 4.690 1.00 86.94 109 VAL A C 1
ATOM 860 O O . VAL A 1 109 ? 5.806 -2.169 3.702 1.00 86.94 109 VAL A O 1
ATOM 863 N N . THR A 1 110 ? 7.781 -2.556 4.705 1.00 81.19 110 THR A N 1
ATOM 864 C CA . THR A 1 110 ? 8.391 -3.326 3.622 1.00 81.19 110 THR A CA 1
ATOM 865 C C . THR A 1 110 ? 8.534 -4.783 4.073 1.00 81.19 110 THR A C 1
ATOM 867 O O . THR A 1 110 ? 9.237 -5.099 5.030 1.00 81.19 110 THR A O 1
ATOM 870 N N . ARG A 1 111 ? 7.823 -5.695 3.408 1.00 73.19 111 ARG A N 1
ATOM 871 C CA . ARG A 1 111 ? 7.930 -7.152 3.586 1.00 73.19 111 ARG A CA 1
ATOM 872 C C . ARG A 1 111 ? 8.568 -7.761 2.332 1.00 73.19 111 ARG A C 1
ATOM 874 O O . ARG A 1 111 ? 8.519 -7.142 1.265 1.00 73.19 111 ARG A O 1
ATOM 881 N N . PRO A 1 112 ? 9.148 -8.974 2.401 1.00 64.25 112 PRO A N 1
ATOM 882 C CA . PRO A 1 112 ? 9.591 -9.671 1.200 1.00 64.25 112 PRO A CA 1
ATOM 883 C C . PRO A 1 112 ? 8.448 -9.727 0.176 1.00 64.25 112 PRO A C 1
ATOM 885 O O . PRO A 1 112 ? 7.404 -10.313 0.449 1.00 64.25 112 PRO A O 1
ATOM 888 N N . ARG A 1 113 ? 8.652 -9.103 -0.993 1.00 61.12 113 ARG A N 1
ATOM 889 C CA . ARG A 1 113 ? 7.685 -9.011 -2.109 1.00 61.12 113 ARG A CA 1
ATOM 890 C C . ARG A 1 113 ? 6.444 -8.135 -1.878 1.00 61.12 113 ARG A C 1
ATOM 892 O O . ARG A 1 113 ? 5.524 -8.200 -2.688 1.00 61.12 113 ARG A O 1
ATOM 899 N N . GLN A 1 114 ? 6.396 -7.306 -0.834 1.00 72.81 114 GLN A N 1
ATOM 900 C CA . GLN A 1 114 ? 5.250 -6.422 -0.603 1.00 72.81 114 GLN A CA 1
ATOM 901 C C . GLN A 1 114 ? 5.648 -5.118 0.092 1.00 72.81 114 GLN A C 1
ATOM 903 O O . GLN A 1 114 ? 6.402 -5.117 1.060 1.00 72.81 114 GLN A O 1
ATOM 908 N N . VAL A 1 115 ? 5.082 -4.002 -0.364 1.00 83.75 115 VAL A N 1
ATOM 909 C CA . VAL A 1 115 ? 5.117 -2.721 0.351 1.00 83.75 115 VAL A CA 1
ATOM 910 C C . VAL A 1 115 ? 3.684 -2.344 0.702 1.00 83.75 115 VAL A C 1
ATOM 912 O O . VAL A 1 115 ? 2.796 -2.443 -0.145 1.00 83.75 115 VAL A O 1
ATOM 915 N N . GLY A 1 116 ? 3.454 -1.944 1.948 1.00 90.00 116 GLY A N 1
ATOM 916 C CA . GLY A 1 116 ? 2.129 -1.600 2.450 1.00 90.00 116 GLY A CA 1
ATOM 917 C C . GLY A 1 116 ? 2.161 -0.472 3.471 1.00 90.00 116 GLY A C 1
ATOM 918 O O . GLY A 1 116 ? 3.219 -0.075 3.962 1.00 90.00 116 GLY A O 1
ATOM 919 N N . LEU A 1 117 ? 0.978 0.040 3.778 1.00 91.94 117 LEU A N 1
ATOM 920 C CA . LEU A 1 117 ? 0.741 1.074 4.772 1.00 91.94 117 LEU A CA 1
ATOM 921 C C . LEU A 1 117 ? 0.049 0.442 5.974 1.00 91.94 117 LEU A C 1
ATOM 923 O O . LEU A 1 117 ? -0.968 -0.232 5.820 1.00 91.94 117 LEU A O 1
ATOM 927 N N . VAL A 1 118 ? 0.595 0.668 7.162 1.00 93.06 118 VAL A N 1
ATOM 928 C CA . VAL A 1 118 ? 0.010 0.215 8.424 1.00 93.06 118 VAL A CA 1
ATOM 929 C C . VAL A 1 118 ? -0.235 1.424 9.308 1.00 93.06 118 VAL A C 1
ATOM 931 O O . VAL A 1 118 ? 0.639 2.277 9.430 1.00 93.06 118 VAL A O 1
ATOM 934 N N . ALA A 1 119 ? -1.396 1.502 9.942 1.00 92.50 119 ALA A N 1
ATOM 935 C CA . ALA A 1 119 ? -1.681 2.534 10.930 1.00 92.50 119 ALA A CA 1
ATOM 936 C C . ALA A 1 119 ? -2.421 1.962 12.136 1.00 92.50 119 ALA A C 1
ATOM 938 O O . ALA A 1 119 ? -3.153 0.978 12.033 1.00 92.50 119 ALA A O 1
ATOM 939 N N . SER A 1 120 ? -2.250 2.609 13.284 1.00 91.81 120 SER A N 1
ATOM 940 C CA . SER A 1 120 ? -3.055 2.341 14.469 1.00 91.81 120 SER A CA 1
ATOM 941 C C . SER A 1 120 ? -3.858 3.579 14.846 1.00 91.81 120 SER A C 1
ATOM 943 O O . SER A 1 120 ? -3.382 4.714 14.766 1.00 91.81 120 SER A O 1
ATOM 945 N N . ILE A 1 121 ? -5.108 3.371 15.255 1.00 87.75 121 ILE A N 1
ATOM 946 C CA . ILE A 1 121 ? -5.939 4.451 15.780 1.00 87.75 121 ILE A CA 1
ATOM 947 C C . ILE A 1 121 ? -5.607 4.614 17.261 1.00 87.75 121 ILE A C 1
ATOM 949 O O . ILE A 1 121 ? -6.024 3.825 18.115 1.00 87.75 121 ILE A O 1
ATOM 953 N N . GLY A 1 122 ? -4.811 5.644 17.543 1.00 79.69 122 GLY A N 1
ATOM 954 C CA . GLY A 1 122 ? -4.317 5.950 18.879 1.00 79.69 122 GLY A CA 1
ATOM 955 C C . GLY A 1 122 ? -5.411 6.312 19.889 1.00 79.69 122 GLY A C 1
ATOM 956 O O . GLY A 1 122 ? -6.580 6.524 19.566 1.00 79.69 122 GLY A O 1
ATOM 957 N N . THR A 1 123 ? -5.009 6.430 21.153 1.00 69.50 123 THR A N 1
ATOM 958 C CA . THR A 1 123 ? -5.893 6.730 22.295 1.00 69.50 123 THR A CA 1
ATOM 959 C C . THR A 1 123 ? -6.534 8.115 22.257 1.00 69.50 123 THR A C 1
ATOM 961 O O . THR A 1 123 ? -7.507 8.335 22.965 1.00 69.50 123 THR A O 1
ATOM 964 N N . ARG A 1 124 ? -6.022 9.037 21.433 1.00 72.38 124 ARG A N 1
ATOM 965 C CA . ARG A 1 124 ? -6.557 10.402 21.287 1.00 72.38 124 ARG A CA 1
ATOM 966 C C . ARG A 1 124 ? -7.893 10.46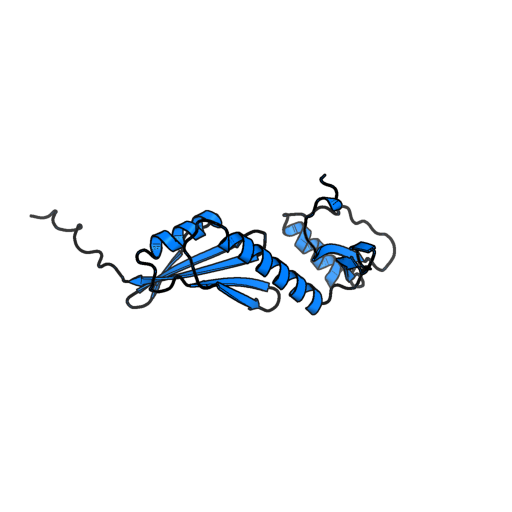3 20.543 1.00 72.38 124 ARG A C 1
ATOM 968 O O . ARG A 1 124 ? -8.529 11.509 20.540 1.00 72.38 124 ARG A O 1
ATOM 975 N N . HIS A 1 125 ? -8.306 9.371 19.902 1.00 78.00 125 HIS A N 1
ATOM 976 C CA . HIS A 1 125 ? -9.608 9.281 19.248 1.00 78.00 125 HIS A CA 1
ATOM 977 C C . HIS A 1 125 ? -10.667 8.836 20.248 1.00 78.00 125 HIS A C 1
ATOM 979 O O . HIS A 1 125 ? -10.648 7.690 20.695 1.00 78.00 125 HIS A O 1
ATOM 985 N N . GLU A 1 126 ? -11.613 9.725 20.548 1.00 76.69 126 GLU A N 1
ATOM 986 C CA . GLU A 1 126 ? -12.746 9.437 21.437 1.00 76.69 126 GLU A CA 1
ATOM 987 C C . GLU A 1 126 ? -13.646 8.325 20.875 1.00 76.69 126 GLU A C 1
ATOM 989 O O . GLU A 1 126 ? -14.139 7.486 21.622 1.00 76.69 126 GLU A O 1
ATOM 994 N N . ASN A 1 127 ? -13.801 8.252 19.545 1.00 87.69 127 ASN A N 1
ATOM 995 C CA . ASN A 1 127 ? -14.598 7.222 18.876 1.00 87.69 127 ASN A CA 1
ATOM 996 C C . ASN A 1 127 ? -13.778 6.440 17.837 1.00 87.69 127 ASN A C 1
ATOM 998 O O . ASN A 1 127 ? -13.887 6.641 16.625 1.00 87.69 127 ASN A O 1
ATOM 1002 N N . LYS A 1 128 ? -12.955 5.506 18.327 1.00 89.62 128 LYS A N 1
ATOM 1003 C CA . LYS A 1 128 ? -12.103 4.646 17.486 1.00 89.62 128 LYS A CA 1
ATOM 1004 C C . LYS A 1 128 ? -12.896 3.769 16.510 1.00 89.62 128 LYS A C 1
ATOM 1006 O O . LYS A 1 128 ? -12.413 3.519 15.410 1.00 89.62 128 LYS A O 1
ATOM 1011 N N . ARG A 1 129 ? -14.107 3.328 16.884 1.00 91.00 129 ARG A N 1
ATOM 1012 C CA . ARG A 1 129 ? -14.999 2.533 16.015 1.00 91.00 129 ARG A CA 1
ATOM 1013 C C . ARG A 1 129 ? -15.421 3.335 14.786 1.00 91.00 129 ARG A C 1
ATOM 1015 O O . ARG A 1 129 ? -15.240 2.865 13.667 1.00 91.00 129 ARG A O 1
ATOM 1022 N N . ALA A 1 130 ? -15.915 4.557 14.988 1.00 90.44 130 ALA A N 1
ATOM 1023 C CA . ALA A 1 130 ? -16.289 5.443 13.886 1.00 90.44 130 ALA A CA 1
ATOM 1024 C C . ALA A 1 130 ? -15.080 5.798 13.010 1.00 90.44 130 ALA A C 1
ATOM 1026 O O . ALA A 1 130 ? -15.183 5.795 11.783 1.00 90.44 130 ALA A O 1
ATOM 1027 N N . ALA A 1 131 ? -13.923 6.043 13.633 1.00 91.00 131 ALA A N 1
ATOM 1028 C CA . ALA A 1 131 ? -12.708 6.346 12.896 1.00 91.00 131 ALA A CA 1
ATOM 1029 C C . ALA A 1 131 ? -12.282 5.182 11.984 1.00 91.00 131 ALA A C 1
ATOM 1031 O O . ALA A 1 131 ? -12.011 5.394 10.804 1.00 91.00 131 ALA A O 1
ATOM 1032 N N . LEU A 1 132 ? -12.292 3.948 12.496 1.00 93.44 132 LEU A N 1
ATOM 1033 C CA . LEU A 1 132 ? -11.943 2.762 11.716 1.00 93.44 132 LEU A CA 1
ATOM 1034 C C . LEU A 1 132 ? -12.980 2.457 10.620 1.00 93.44 132 LEU A C 1
ATOM 1036 O O . LEU A 1 132 ? -12.605 2.088 9.510 1.00 93.44 132 LEU A O 1
ATOM 1040 N N . ALA A 1 133 ? -14.270 2.682 10.887 1.00 93.69 133 ALA A N 1
ATOM 1041 C CA . ALA A 1 133 ? -15.343 2.500 9.906 1.00 93.69 133 ALA A CA 1
ATOM 1042 C C . ALA A 1 133 ? -15.223 3.445 8.693 1.00 93.69 133 ALA A C 1
ATOM 1044 O O . ALA A 1 133 ? -15.529 3.050 7.565 1.00 93.69 133 ALA A O 1
ATOM 1045 N N . ALA A 1 134 ? -14.728 4.673 8.890 1.00 93.88 134 ALA A N 1
ATOM 1046 C CA . ALA A 1 134 ? -14.461 5.600 7.786 1.00 93.88 134 ALA A CA 1
ATOM 1047 C C . ALA A 1 134 ? -13.397 5.046 6.820 1.00 93.88 134 ALA A C 1
ATOM 1049 O O . ALA A 1 134 ? -13.539 5.145 5.600 1.00 93.88 134 ALA A O 1
ATOM 1050 N N . TYR A 1 135 ? -12.362 4.397 7.358 1.00 94.62 135 TYR A N 1
ATOM 1051 C CA . TYR A 1 135 ? -11.335 3.732 6.557 1.00 94.62 135 TYR A CA 1
ATOM 1052 C C . TYR A 1 135 ? -11.825 2.436 5.910 1.00 94.62 135 TYR A C 1
ATOM 1054 O O . TYR A 1 135 ? -11.509 2.189 4.749 1.00 94.62 135 TYR A O 1
ATOM 1062 N N . ALA A 1 136 ? -12.649 1.649 6.604 1.00 95.31 136 ALA A N 1
ATOM 1063 C CA . ALA A 1 136 ? -13.307 0.480 6.019 1.00 95.31 136 ALA A CA 1
ATOM 1064 C C . ALA A 1 136 ? -14.130 0.869 4.775 1.00 95.31 136 ALA A C 1
ATOM 1066 O O . ALA A 1 136 ? -14.003 0.258 3.715 1.00 95.31 136 ALA A O 1
ATOM 1067 N N . THR A 1 137 ? -14.871 1.981 4.872 1.00 96.00 137 THR A N 1
ATOM 1068 C CA . THR A 1 137 ? -15.648 2.555 3.762 1.00 96.00 137 THR A CA 1
ATOM 1069 C C . THR A 1 137 ? -14.757 2.975 2.591 1.00 96.00 137 THR A C 1
ATOM 1071 O O . THR A 1 137 ? -15.070 2.650 1.449 1.00 96.00 137 THR A O 1
ATOM 1074 N N . LEU A 1 138 ? -13.634 3.660 2.852 1.00 93.62 138 LEU A N 1
ATOM 1075 C CA . LEU A 1 138 ? -12.670 4.038 1.806 1.00 93.62 138 LEU A CA 1
ATOM 1076 C C . LEU A 1 138 ? -12.155 2.816 1.034 1.00 93.62 138 LEU A C 1
ATOM 1078 O O . LEU A 1 138 ? -11.977 2.878 -0.181 1.00 93.62 138 LEU A O 1
ATOM 1082 N N . LEU A 1 139 ? -11.874 1.733 1.755 1.00 93.00 139 LEU A N 1
ATOM 1083 C CA . LEU A 1 139 ? -11.279 0.519 1.208 1.00 93.00 139 LEU A CA 1
ATOM 1084 C C . LEU A 1 139 ? -12.316 -0.443 0.609 1.00 93.00 139 LEU A C 1
ATOM 1086 O O . LEU A 1 139 ? -11.927 -1.390 -0.070 1.00 93.00 139 LEU A O 1
ATOM 1090 N N . GLY A 1 140 ? -13.612 -0.206 0.837 1.00 94.19 140 GLY A N 1
ATOM 1091 C CA . GLY A 1 140 ? -14.686 -1.096 0.395 1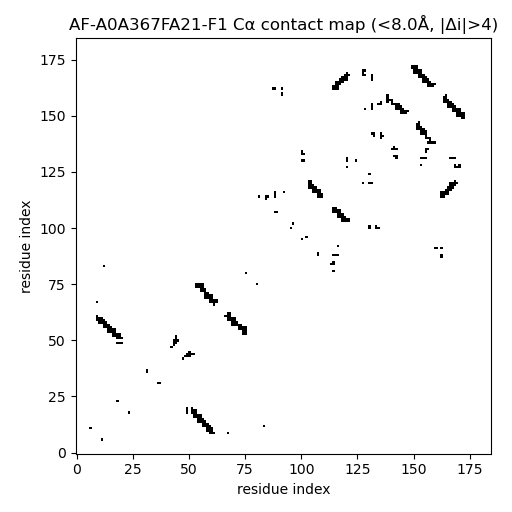.00 94.19 140 GLY A CA 1
ATOM 1092 C C . GLY A 1 140 ? -14.666 -2.454 1.101 1.00 94.19 140 GLY A C 1
ATOM 1093 O O . GLY A 1 140 ? -14.990 -3.465 0.482 1.00 94.19 140 GLY A O 1
ATOM 1094 N N . VAL A 1 141 ? -14.251 -2.485 2.369 1.00 95.88 141 VAL A N 1
ATOM 1095 C CA . VAL A 1 141 ? -14.150 -3.703 3.189 1.00 95.88 141 VAL A CA 1
ATOM 1096 C C . VAL A 1 141 ? -14.907 -3.534 4.504 1.00 95.88 141 VAL A C 1
ATOM 1098 O O . VAL A 1 141 ? -15.298 -2.428 4.873 1.00 95.88 141 VAL A O 1
ATOM 1101 N N . GLU A 1 142 ? -15.098 -4.632 5.229 1.00 95.12 142 GLU A N 1
ATOM 1102 C CA . GLU A 1 142 ? -15.715 -4.618 6.556 1.00 95.12 142 GLU A CA 1
ATOM 1103 C C . GLU A 1 142 ? -14.673 -4.495 7.674 1.00 95.12 142 GLU A C 1
ATOM 1105 O O . GLU A 1 142 ? -13.504 -4.854 7.515 1.00 95.12 142 GLU A O 1
ATOM 1110 N N . VAL A 1 143 ? -15.113 -3.995 8.831 1.00 95.56 143 VAL A N 1
ATOM 1111 C CA . VAL A 1 143 ? -14.313 -4.026 10.059 1.00 95.56 143 VAL A CA 1
ATOM 1112 C C . VAL A 1 143 ? -14.398 -5.427 10.650 1.00 95.56 143 VAL A C 1
ATOM 1114 O O . VAL A 1 143 ? -15.476 -5.893 11.009 1.00 95.56 143 VAL A O 1
ATOM 1117 N N . SER A 1 144 ? -13.253 -6.085 10.788 1.00 95.12 144 SER A N 1
ATOM 1118 C CA . SER A 1 144 ? -13.149 -7.334 11.532 1.00 95.12 144 SER A CA 1
ATOM 1119 C C . SER A 1 144 ? -12.978 -7.049 13.024 1.00 95.12 144 SER A C 1
ATOM 1121 O O . SER A 1 144 ? -12.208 -6.171 13.414 1.00 95.12 144 SER A O 1
ATOM 1123 N N . GLU A 1 145 ? -13.693 -7.794 13.864 1.00 94.44 145 GLU A N 1
ATOM 1124 C CA . GLU A 1 145 ? -13.592 -7.698 15.323 1.00 94.44 145 GLU A CA 1
ATOM 1125 C C . GLU A 1 145 ? -13.097 -9.023 15.899 1.00 94.44 145 GLU A C 1
ATOM 1127 O O . GLU A 1 145 ? -13.564 -10.095 15.508 1.00 94.44 145 GLU A O 1
ATOM 1132 N N . ARG A 1 146 ? -12.148 -8.962 16.835 1.00 93.06 146 ARG A N 1
ATOM 1133 C CA . ARG A 1 146 ? -11.659 -10.123 17.587 1.00 93.06 146 ARG A CA 1
ATOM 1134 C C . ARG A 1 146 ? -11.521 -9.757 19.059 1.00 93.06 146 ARG A C 1
ATOM 1136 O O . ARG A 1 146 ? -11.056 -8.667 19.387 1.00 93.06 146 ARG A O 1
ATOM 1143 N N . GLU A 1 147 ? -11.916 -10.663 19.946 1.00 90.50 147 GLU A N 1
ATOM 1144 C CA . GLU A 1 147 ? -11.682 -10.482 21.382 1.00 90.50 147 GLU A CA 1
ATOM 1145 C C . GLU A 1 147 ? -10.177 -10.571 21.685 1.00 90.50 147 GLU A C 1
ATOM 1147 O O . GLU A 1 147 ? -9.481 -11.437 21.152 1.00 90.50 147 GLU A O 1
ATOM 1152 N N . ALA A 1 148 ? -9.678 -9.651 22.511 1.00 85.00 148 ALA A N 1
ATOM 1153 C CA . ALA A 1 148 ? -8.283 -9.561 22.927 1.00 85.00 148 ALA A CA 1
ATOM 1154 C C . ALA A 1 148 ? -8.221 -9.171 24.413 1.00 85.00 148 ALA A C 1
ATOM 1156 O O . ALA A 1 148 ? -8.172 -7.988 24.758 1.00 85.00 148 ALA A O 1
ATOM 1157 N N . ASP A 1 149 ? -8.251 -10.182 25.284 1.00 83.69 149 ASP A N 1
ATOM 1158 C CA . ASP A 1 149 ? -8.306 -10.051 26.745 1.00 83.69 149 ASP A CA 1
ATOM 1159 C C . ASP A 1 149 ? -9.455 -9.129 27.213 1.00 83.69 149 ASP A C 1
ATOM 1161 O O . ASP A 1 149 ? -10.631 -9.428 27.005 1.00 83.69 149 ASP A O 1
ATOM 1165 N N . GLU A 1 150 ? -9.129 -7.993 27.833 1.00 85.56 150 GLU A N 1
ATOM 1166 C CA . GLU A 1 150 ? -10.085 -6.992 28.335 1.00 85.56 150 GLU A CA 1
ATOM 1167 C C . GLU A 1 150 ? -10.571 -6.016 27.246 1.00 85.56 150 GLU A C 1
ATOM 1169 O O . GLU A 1 150 ? -11.334 -5.085 27.516 1.00 85.56 150 GLU A O 1
ATOM 1174 N N . LYS A 1 151 ? -10.123 -6.198 26.000 1.00 89.81 151 LYS A N 1
ATOM 1175 C CA . LYS A 1 151 ? -10.385 -5.290 24.881 1.00 89.81 151 LYS A CA 1
ATOM 1176 C C . LYS A 1 151 ? -10.927 -6.025 23.666 1.00 89.81 151 LYS A C 1
ATOM 1178 O O . LYS A 1 151 ? -10.862 -7.245 23.537 1.00 89.81 151 LYS A O 1
ATOM 1183 N N . ILE A 1 152 ? -11.449 -5.241 22.736 1.00 91.75 152 ILE A N 1
ATOM 1184 C CA . ILE A 1 152 ? -11.821 -5.697 21.402 1.00 91.75 152 ILE A CA 1
ATOM 1185 C C . ILE A 1 152 ? -10.788 -5.133 20.430 1.00 91.75 152 ILE A C 1
ATOM 1187 O O . ILE A 1 152 ? -10.586 -3.916 20.357 1.00 91.75 152 ILE A O 1
ATOM 1191 N N . HIS A 1 153 ? -10.125 -6.026 19.702 1.00 94.19 153 HIS A N 1
ATOM 1192 C CA . HIS A 1 153 ? -9.268 -5.686 18.579 1.00 94.19 153 HIS A CA 1
ATOM 1193 C C . HIS A 1 153 ? -10.136 -5.502 17.336 1.00 94.19 153 HIS A C 1
ATOM 1195 O O . HIS A 1 153 ? -10.809 -6.432 16.891 1.00 94.19 153 HIS A O 1
ATOM 1201 N N . LEU A 1 154 ? -10.126 -4.292 16.793 1.00 94.69 154 LEU A N 1
ATOM 1202 C CA . LEU A 1 154 ? -10.789 -3.945 15.547 1.00 94.69 154 LEU A CA 1
ATOM 1203 C C . LEU A 1 154 ? -9.729 -3.810 14.462 1.00 94.69 154 LEU A C 1
ATOM 1205 O O . LEU A 1 154 ? -8.738 -3.110 14.668 1.00 94.69 154 LEU A O 1
ATOM 1209 N N . GLU A 1 155 ? -9.947 -4.431 13.312 1.00 96.44 155 GLU A N 1
ATOM 1210 C CA . GLU A 1 155 ? -8.987 -4.456 12.213 1.00 96.44 155 GLU A CA 1
ATOM 1211 C C . GLU A 1 155 ? -9.683 -4.288 10.863 1.00 96.44 155 GLU A C 1
ATOM 1213 O O . GLU A 1 155 ? -10.732 -4.877 10.599 1.00 96.44 155 GLU A O 1
ATOM 1218 N N . VAL A 1 1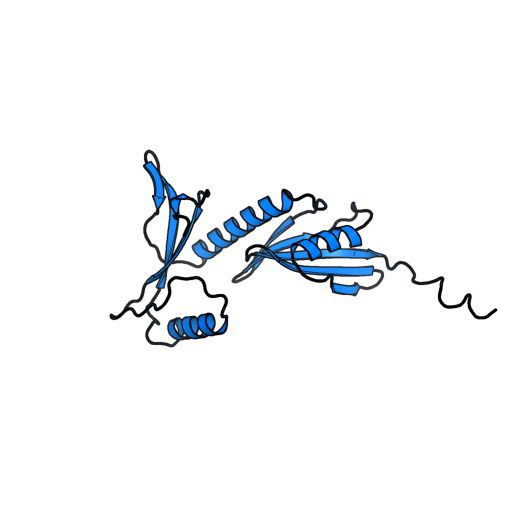56 ? -9.061 -3.494 10.000 1.00 96.12 156 VAL A N 1
ATOM 1219 C CA . VAL A 1 156 ? -9.441 -3.264 8.610 1.00 96.12 156 VAL A CA 1
ATOM 1220 C C . VAL A 1 156 ? -8.224 -3.555 7.746 1.00 96.12 156 VAL A C 1
ATOM 1222 O O . VAL A 1 156 ? -7.161 -2.972 7.952 1.00 96.12 156 VAL A O 1
ATOM 1225 N N . GLU A 1 157 ? -8.387 -4.421 6.754 1.00 95.38 157 GLU A N 1
ATOM 1226 C CA . GLU A 1 157 ? -7.352 -4.729 5.772 1.00 95.38 157 GLU A CA 1
ATOM 1227 C C . GLU A 1 157 ? -7.958 -4.681 4.370 1.00 95.38 157 GLU A C 1
ATOM 1229 O O . GLU A 1 157 ? -8.989 -5.295 4.103 1.00 95.38 157 GLU A O 1
ATOM 1234 N N . GLY A 1 158 ? -7.325 -3.934 3.469 1.00 91.50 158 GLY A N 1
ATOM 1235 C CA . GLY A 1 158 ? -7.781 -3.797 2.092 1.00 91.50 158 GLY A CA 1
ATOM 1236 C C . GLY A 1 158 ? -6.699 -3.240 1.178 1.00 91.50 158 GLY A C 1
ATOM 1237 O O . GLY A 1 158 ? -5.561 -3.011 1.589 1.00 91.50 158 GLY A O 1
ATOM 1238 N N . SER A 1 159 ? -7.044 -3.012 -0.089 1.00 90.06 159 SER A N 1
ATOM 1239 C CA . SER A 1 159 ? -6.142 -2.371 -1.046 1.00 90.06 1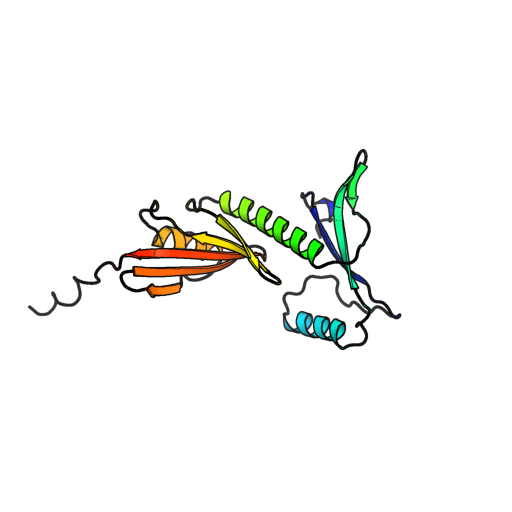59 SER A CA 1
ATOM 1240 C C . SER A 1 159 ? -6.685 -1.022 -1.490 1.00 90.06 159 SER A C 1
ATOM 1242 O O . SER A 1 159 ? -7.852 -0.905 -1.852 1.00 90.06 159 SER A O 1
ATOM 1244 N N . TYR A 1 160 ? -5.818 -0.011 -1.524 1.00 86.38 160 TYR A N 1
ATOM 1245 C CA . TYR A 1 160 ? -6.125 1.294 -2.099 1.00 86.38 160 TYR A CA 1
ATOM 1246 C C . TYR A 1 160 ? -5.112 1.613 -3.195 1.00 86.38 160 TYR A C 1
ATOM 1248 O O . TYR A 1 160 ? -3.908 1.684 -2.944 1.00 86.38 160 TYR A O 1
ATOM 1256 N N . HIS A 1 161 ? -5.589 1.755 -4.436 1.00 81.81 161 HIS A N 1
ATOM 1257 C CA . HIS A 1 161 ? -4.741 1.943 -5.623 1.00 81.81 161 HIS A CA 1
ATOM 1258 C C . HIS A 1 161 ? -3.586 0.919 -5.737 1.00 81.81 161 HIS A C 1
ATOM 1260 O O . HIS A 1 161 ? -2.462 1.263 -6.112 1.00 81.81 161 HIS A O 1
ATOM 1266 N N . GLY A 1 162 ? -3.863 -0.346 -5.401 1.00 77.56 162 GLY A N 1
ATOM 1267 C CA . GLY A 1 162 ? -2.905 -1.452 -5.498 1.00 77.56 162 GLY A CA 1
ATOM 1268 C C . GLY A 1 162 ? -1.890 -1.536 -4.352 1.00 77.56 162 GLY A C 1
ATOM 1269 O O . GLY A 1 162 ? -1.050 -2.430 -4.360 1.00 77.56 162 GLY A O 1
ATOM 1270 N N . VAL A 1 163 ? -1.961 -0.646 -3.357 1.00 85.69 163 VAL A N 1
ATOM 1271 C CA . VAL A 1 163 ? -1.136 -0.703 -2.141 1.00 85.69 163 VAL A CA 1
ATOM 1272 C C . VAL A 1 163 ? -1.956 -1.335 -1.022 1.00 85.69 163 VAL A C 1
ATOM 1274 O O . VAL A 1 163 ? -3.123 -0.985 -0.846 1.00 85.69 163 VAL A O 1
ATOM 1277 N N . LEU A 1 164 ? -1.369 -2.283 -0.286 1.00 90.88 164 LEU A N 1
ATOM 1278 C CA . LEU A 1 164 ? -2.013 -2.863 0.895 1.00 90.88 164 LEU A CA 1
ATOM 1279 C C . LEU A 1 164 ? -2.112 -1.796 1.988 1.00 90.88 164 LEU A C 1
ATOM 1281 O O . LEU A 1 164 ? -1.117 -1.140 2.301 1.00 90.88 164 LEU A O 1
ATOM 1285 N N . VAL A 1 165 ? -3.292 -1.656 2.579 1.00 93.25 165 VAL A N 1
ATOM 1286 C CA . VAL A 1 165 ? -3.565 -0.768 3.705 1.00 93.25 165 VAL A CA 1
ATOM 1287 C C . VAL A 1 165 ? -4.145 -1.608 4.836 1.00 93.25 165 VAL A C 1
ATOM 1289 O O . VAL A 1 165 ? -5.171 -2.260 4.658 1.00 93.25 165 VAL A O 1
ATOM 1292 N N . GLN A 1 166 ? -3.486 -1.584 5.990 1.00 95.19 166 GLN A N 1
ATOM 1293 C CA . GLN A 1 166 ? -3.918 -2.273 7.200 1.00 95.19 166 GLN A CA 1
ATOM 1294 C C . GLN A 1 166 ? -4.059 -1.261 8.332 1.00 95.19 166 GLN A C 1
ATOM 1296 O O . GLN A 1 166 ? -3.181 -0.427 8.560 1.00 95.19 166 GLN A O 1
ATOM 1301 N N . MET A 1 167 ? -5.170 -1.323 9.049 1.00 94.81 167 MET A N 1
ATOM 1302 C CA . MET A 1 167 ? -5.470 -0.411 10.142 1.00 94.81 167 MET A CA 1
ATOM 1303 C C . MET A 1 167 ? -6.082 -1.162 11.302 1.00 94.81 167 MET A C 1
ATOM 1305 O O . MET A 1 167 ? -6.883 -2.069 11.095 1.00 94.81 167 MET A O 1
ATOM 1309 N N . TRP A 1 168 ? -5.743 -0.762 12.521 1.00 94.88 168 TRP A N 1
ATOM 1310 C CA . TRP A 1 168 ? -6.306 -1.403 13.701 1.00 94.88 168 TRP A CA 1
ATOM 1311 C C . TRP A 1 168 ? -6.489 -0.453 14.879 1.00 94.88 168 TRP A C 1
ATOM 1313 O O . TRP A 1 168 ? -5.884 0.619 14.963 1.00 94.88 168 TRP A O 1
ATOM 1323 N N . ALA A 1 169 ? -7.351 -0.857 15.805 1.00 93.88 169 ALA A N 1
ATOM 1324 C CA . ALA A 1 169 ? -7.624 -0.152 17.045 1.00 93.88 169 ALA A CA 1
ATOM 1325 C C . ALA A 1 169 ? -7.963 -1.148 18.159 1.00 93.88 169 ALA A C 1
ATOM 1327 O O . ALA A 1 169 ? -8.610 -2.160 17.912 1.00 93.88 169 ALA A O 1
ATOM 1328 N N . TYR A 1 170 ? -7.600 -0.818 19.399 1.00 91.94 170 TYR A N 1
ATOM 1329 C CA . TYR A 1 170 ? -8.170 -1.476 20.576 1.00 91.94 170 TYR A CA 1
ATOM 1330 C C . TYR A 1 170 ? -9.214 -0.570 21.217 1.00 91.94 170 TYR A C 1
ATOM 1332 O O . TYR A 1 170 ? -8.929 0.602 21.512 1.00 91.94 170 TYR A O 1
ATOM 1340 N N . VAL A 1 171 ? -10.400 -1.122 21.450 1.00 90.19 171 VAL A N 1
ATOM 1341 C CA . VAL A 1 171 ? -11.491 -0.474 22.185 1.00 90.19 171 VAL A CA 1
ATOM 1342 C C . VAL A 1 171 ? -11.823 -1.269 23.434 1.00 90.19 171 VAL A C 1
ATOM 1344 O O . VAL A 1 171 ? -11.668 -2.489 23.452 1.00 90.19 171 VAL A O 1
ATOM 1347 N N . ASP A 1 172 ? -12.263 -0.572 24.474 1.00 87.50 172 ASP A N 1
ATOM 1348 C CA . ASP A 1 172 ? -12.676 -1.228 25.706 1.00 87.50 172 ASP A CA 1
ATOM 1349 C C . ASP A 1 172 ? -13.960 -2.024 25.464 1.00 87.50 172 ASP A C 1
ATOM 1351 O O . ASP A 1 172 ? -14.798 -1.675 24.619 1.00 87.50 172 ASP A O 1
ATOM 1355 N N . ARG A 1 173 ? -14.097 -3.128 26.194 1.00 77.25 173 ARG A N 1
ATOM 1356 C CA . ARG A 1 173 ? -15.322 -3.916 26.210 1.00 77.25 173 ARG A CA 1
ATOM 1357 C C . ARG A 1 173 ? -16.366 -3.076 26.944 1.00 77.25 173 ARG A C 1
ATOM 1359 O O . ARG A 1 173 ? -16.366 -3.028 28.166 1.00 77.25 173 ARG A O 1
ATOM 1366 N N . VAL A 1 174 ? -17.223 -2.358 26.217 1.00 63.66 174 VAL A N 1
ATOM 1367 C CA . VAL A 1 174 ? -18.423 -1.787 26.842 1.00 63.66 174 VAL A CA 1
ATOM 1368 C C . VAL A 1 174 ? -19.198 -2.985 27.375 1.00 63.66 174 VAL A C 1
ATOM 1370 O O . VAL A 1 174 ? -19.570 -3.856 26.583 1.00 63.66 174 VAL A O 1
ATOM 1373 N N . GLU A 1 175 ? -19.350 -3.089 28.697 1.00 44.44 175 GLU A N 1
ATOM 1374 C CA . GLU A 1 175 ? -20.174 -4.127 29.308 1.00 44.44 175 GLU A CA 1
ATOM 1375 C C . GLU A 1 175 ? -21.536 -4.093 28.622 1.00 44.44 175 GLU A C 1
ATOM 1377 O O . GLU A 1 175 ? -22.283 -3.119 28.684 1.00 44.44 175 GLU A O 1
ATOM 1382 N N . ARG A 1 176 ? -21.837 -5.160 27.884 1.00 41.44 176 ARG A N 1
ATOM 1383 C CA . ARG A 1 176 ? -23.135 -5.368 27.257 1.00 41.44 176 ARG A CA 1
ATOM 1384 C C . ARG A 1 176 ? -24.096 -5.860 28.347 1.00 41.44 176 ARG A C 1
ATOM 1386 O O . ARG A 1 176 ? -24.560 -6.990 28.310 1.00 41.44 176 ARG A O 1
ATOM 1393 N N . SER A 1 177 ? -24.330 -5.024 29.348 1.00 41.28 177 SER A N 1
ATOM 1394 C CA . SER A 1 177 ? -25.355 -5.147 30.384 1.00 41.28 177 SER A CA 1
ATOM 1395 C C . SER A 1 177 ? -25.889 -3.733 30.551 1.00 41.28 177 SER A C 1
ATOM 1397 O O . SER A 1 177 ? -25.156 -2.856 30.977 1.00 41.28 177 SER A O 1
ATOM 1399 N N . GLU A 1 178 ? -27.045 -3.394 30.002 1.00 40.69 178 GLU A N 1
ATOM 1400 C CA . GLU A 1 178 ? -28.329 -3.537 30.682 1.00 40.69 178 GLU A CA 1
ATOM 1401 C C . GLU A 1 178 ? -29.441 -3.401 29.630 1.00 40.69 178 GLU A C 1
ATOM 1403 O O . GLU A 1 178 ? -29.878 -2.297 29.355 1.00 40.69 178 GLU A O 1
ATOM 1408 N N . ASP A 1 179 ? -29.881 -4.492 28.998 1.00 37.38 179 ASP A N 1
ATOM 1409 C CA . ASP A 1 179 ? -31.156 -4.469 28.242 1.00 37.38 179 ASP A CA 1
ATOM 1410 C C . ASP A 1 179 ? -31.781 -5.860 28.009 1.00 37.38 179 ASP A C 1
ATOM 1412 O O . ASP A 1 179 ? -32.835 -5.982 27.391 1.00 37.38 179 ASP A O 1
ATOM 1416 N N . ALA A 1 180 ? -31.181 -6.942 28.524 1.00 38.12 180 ALA A N 1
ATOM 1417 C CA . ALA A 1 180 ? -31.671 -8.300 28.262 1.00 38.12 180 ALA A CA 1
ATOM 1418 C C . ALA A 1 180 ? -32.604 -8.896 29.336 1.00 38.12 180 ALA A C 1
ATOM 1420 O O . ALA A 1 180 ? -33.164 -9.960 29.082 1.00 38.12 180 ALA A O 1
ATOM 1421 N N . SER A 1 181 ? -32.821 -8.261 30.501 1.00 40.34 181 SER A N 1
ATOM 1422 C CA . SER A 1 181 ? -33.632 -8.902 31.565 1.00 40.34 181 SER A CA 1
ATOM 1423 C C . SER A 1 181 ? -34.491 -7.981 32.439 1.00 40.34 181 SER A C 1
ATOM 1425 O O . SER A 1 181 ? -35.094 -8.461 33.394 1.00 40.34 181 SER A O 1
ATOM 1427 N N . ALA A 1 182 ? -34.672 -6.702 32.084 1.00 37.22 182 ALA A N 1
ATOM 1428 C CA . ALA A 1 182 ? -35.798 -5.913 32.613 1.00 37.22 182 ALA A CA 1
ATOM 1429 C C . ALA A 1 182 ? -37.164 -6.372 32.037 1.00 37.22 182 ALA A C 1
ATOM 1431 O O . ALA A 1 182 ? -38.198 -5.772 32.313 1.00 37.22 182 ALA A O 1
ATOM 1432 N N . VAL A 1 183 ? -37.179 -7.463 31.260 1.00 42.00 183 VAL A N 1
ATOM 1433 C CA . VAL A 1 183 ? -38.366 -8.115 30.690 1.00 42.00 183 VAL A CA 1
ATOM 1434 C C . VAL A 1 183 ? -38.609 -9.470 31.369 1.00 42.00 183 VAL A C 1
ATOM 1436 O O . VAL A 1 183 ? -38.845 -10.471 30.713 1.00 42.00 183 VAL A O 1
ATOM 1439 N N . THR A 1 184 ? -38.516 -9.523 32.695 1.00 41.47 184 THR A N 1
ATOM 1440 C CA . THR A 1 184 ? -39.190 -10.532 33.535 1.00 41.47 184 THR A CA 1
ATOM 1441 C C . THR A 1 184 ? -39.376 -9.935 34.931 1.00 41.47 184 THR A C 1
ATOM 1443 O O . THR A 1 184 ? -38.671 -10.307 35.869 1.00 41.47 184 THR A O 1
ATOM 1446 N N . ALA A 1 185 ? -40.272 -8.956 35.047 1.00 38.03 185 ALA A N 1
ATOM 1447 C CA . ALA A 1 185 ? -40.860 -8.513 36.310 1.00 38.03 185 ALA A CA 1
ATOM 1448 C C . ALA A 1 185 ? -42.372 -8.748 36.246 1.00 38.03 185 ALA A C 1
ATOM 1450 O O . ALA A 1 185 ? -42.932 -8.566 35.139 1.00 38.03 185 ALA A O 1
#

Organism: NCBI:txid509200